Protein AF-A0A9D0HP59-F1 (afdb_monomer)

Mean predicted aligned error: 8.0 Å

Structure (mmCIF, N/CA/C/O backbone):
data_AF-A0A9D0HP59-F1
#
_entry.id   AF-A0A9D0HP59-F1
#
loop_
_atom_site.group_PDB
_atom_site.id
_atom_site.type_symbol
_atom_site.label_atom_id
_atom_site.label_alt_id
_atom_site.label_comp_id
_atom_site.label_asym_id
_atom_site.label_entity_id
_atom_site.label_seq_id
_atom_site.pdbx_PDB_ins_code
_atom_site.Cartn_x
_atom_site.Cartn_y
_atom_site.Cartn_z
_atom_site.occupancy
_atom_site.B_iso_or_equiv
_atom_site.auth_seq_id
_atom_site.auth_comp_id
_atom_site.auth_asym_id
_atom_site.auth_atom_id
_atom_site.pdbx_PDB_model_num
ATOM 1 N N . PRO A 1 1 ? 40.436 16.758 -1.264 1.00 71.50 1 PRO A N 1
ATOM 2 C CA . PRO A 1 1 ? 39.149 17.449 -1.538 1.00 71.50 1 PRO A CA 1
ATOM 3 C C . PRO A 1 1 ? 38.807 18.485 -0.448 1.00 71.50 1 PRO A C 1
ATOM 5 O O . PRO A 1 1 ? 38.918 18.171 0.732 1.00 71.50 1 PRO A O 1
ATOM 8 N N . SER A 1 2 ? 38.447 19.725 -0.813 1.00 88.62 2 SER A N 1
ATOM 9 C CA . SER A 1 2 ? 38.095 20.750 0.187 1.00 88.62 2 SER A CA 1
ATOM 10 C C . SER A 1 2 ? 36.673 20.525 0.721 1.00 88.62 2 SER A C 1
ATOM 12 O O . SER A 1 2 ? 35.748 20.270 -0.051 1.00 88.62 2 SER A O 1
ATOM 14 N N . LEU A 1 3 ? 36.483 20.638 2.041 1.00 89.31 3 LEU A N 1
ATOM 15 C CA . LEU A 1 3 ? 35.173 20.509 2.704 1.00 89.31 3 LEU A CA 1
ATOM 16 C C . LEU A 1 3 ? 34.121 21.466 2.117 1.00 89.31 3 LEU A C 1
ATOM 18 O O . LEU A 1 3 ? 32.952 21.112 1.991 1.00 89.31 3 LEU A O 1
ATOM 22 N N . LYS A 1 4 ? 34.553 22.653 1.676 1.00 87.12 4 LYS A N 1
ATOM 23 C CA . LYS A 1 4 ? 33.696 23.670 1.053 1.00 87.12 4 LYS A CA 1
ATOM 24 C C . LYS A 1 4 ? 33.138 23.220 -0.305 1.00 87.12 4 LYS A C 1
ATOM 26 O O . LYS A 1 4 ? 31.983 23.508 -0.608 1.00 87.12 4 LYS A O 1
ATOM 31 N N . LEU A 1 5 ? 33.929 22.494 -1.103 1.00 89.44 5 LEU A N 1
ATOM 32 C CA . LEU A 1 5 ? 33.490 21.940 -2.391 1.00 89.44 5 LEU A CA 1
ATOM 33 C C . LEU A 1 5 ? 32.510 20.778 -2.210 1.00 89.44 5 LEU A C 1
ATOM 35 O O . LEU A 1 5 ? 31.518 20.700 -2.935 1.00 89.44 5 LEU A O 1
ATOM 39 N N . ILE A 1 6 ? 32.757 19.910 -1.224 1.00 91.12 6 ILE A N 1
ATOM 40 C CA . ILE A 1 6 ? 31.842 18.810 -0.889 1.00 91.12 6 ILE A CA 1
ATOM 41 C C . ILE A 1 6 ? 30.495 19.386 -0.443 1.00 91.12 6 ILE A C 1
ATOM 43 O O . ILE A 1 6 ? 29.467 19.022 -1.007 1.00 91.12 6 ILE A O 1
ATOM 47 N N . TRP A 1 7 ? 30.499 20.349 0.485 1.00 92.75 7 TRP A N 1
ATOM 48 C CA . TRP A 1 7 ? 29.280 21.010 0.958 1.00 92.75 7 TRP A CA 1
ATOM 49 C C . TRP A 1 7 ? 28.475 21.644 -0.180 1.00 92.75 7 TRP A C 1
ATOM 51 O O . TRP A 1 7 ? 27.276 21.404 -0.300 1.00 92.75 7 TRP A O 1
ATOM 61 N N . HIS A 1 8 ? 29.136 22.408 -1.056 1.00 92.81 8 HIS A N 1
ATOM 62 C CA . HIS A 1 8 ? 28.454 23.060 -2.171 1.00 92.81 8 HIS A CA 1
ATOM 63 C C . HIS A 1 8 ? 27.854 22.043 -3.152 1.00 92.81 8 HIS A C 1
ATOM 65 O O . HIS A 1 8 ? 26.731 22.237 -3.612 1.00 92.81 8 HIS A O 1
ATOM 71 N N . THR A 1 9 ? 28.573 20.957 -3.449 1.00 91.12 9 THR A N 1
ATOM 72 C CA . THR A 1 9 ? 28.118 19.913 -4.382 1.00 91.12 9 THR A CA 1
ATOM 73 C C . THR A 1 9 ? 26.938 19.130 -3.811 1.00 91.12 9 THR A C 1
ATOM 75 O O . THR A 1 9 ? 25.946 18.898 -4.502 1.00 91.12 9 THR A O 1
ATOM 78 N N . VAL A 1 10 ? 27.011 18.753 -2.532 1.00 91.56 10 VAL A N 1
ATOM 79 C CA . VAL A 1 10 ? 25.925 18.045 -1.842 1.00 91.56 10 VAL A CA 1
ATOM 80 C C . VAL A 1 10 ? 24.679 18.929 -1.768 1.00 91.56 10 VAL A C 1
ATOM 82 O O . VAL A 1 10 ? 23.595 18.479 -2.137 1.00 91.56 10 VAL A O 1
ATOM 85 N N . TYR A 1 11 ? 24.828 20.201 -1.386 1.00 93.25 11 TYR A N 1
ATOM 86 C CA . TYR A 1 11 ? 23.713 21.144 -1.312 1.00 93.25 11 TYR A CA 1
ATOM 87 C C . TYR A 1 11 ? 23.069 21.392 -2.683 1.00 93.25 11 TYR A C 1
ATOM 89 O O . TYR A 1 11 ? 21.847 21.312 -2.816 1.00 93.25 11 TYR A O 1
ATOM 97 N N . SER A 1 12 ? 23.867 21.634 -3.730 1.00 90.69 12 SER A N 1
ATOM 98 C CA . SER A 1 12 ? 23.329 21.861 -5.076 1.00 90.69 12 SER A CA 1
ATOM 99 C C . SER A 1 12 ? 22.599 20.634 -5.622 1.00 90.69 12 SER A C 1
ATOM 101 O O . SER A 1 12 ? 21.543 20.776 -6.242 1.00 90.69 12 SER A O 1
ATOM 103 N N . ASN A 1 13 ? 23.115 19.430 -5.358 1.00 85.44 13 ASN A N 1
ATOM 104 C CA . ASN A 1 13 ? 22.476 18.186 -5.782 1.00 85.44 13 ASN A CA 1
ATOM 105 C C . ASN A 1 13 ? 21.178 17.923 -5.006 1.00 85.44 13 ASN A C 1
ATOM 107 O O . ASN A 1 13 ? 20.176 17.561 -5.622 1.00 85.44 13 ASN A O 1
ATOM 111 N N . ALA A 1 14 ? 21.153 18.187 -3.696 1.00 86.12 14 ALA A N 1
ATOM 112 C CA . ALA A 1 14 ? 19.947 18.071 -2.878 1.00 86.12 14 ALA A CA 1
ATOM 113 C C . ALA A 1 14 ? 18.843 19.033 -3.349 1.00 86.12 14 ALA A C 1
ATOM 115 O O . ALA A 1 14 ? 17.710 18.614 -3.583 1.00 86.12 14 ALA A O 1
ATOM 116 N N . VAL A 1 15 ? 19.174 20.308 -3.583 1.00 86.56 15 VAL A N 1
ATOM 117 C CA . VAL A 1 15 ? 18.213 21.301 -4.097 1.00 86.56 15 VAL A CA 1
ATOM 118 C C . VAL A 1 15 ? 17.714 20.925 -5.495 1.00 86.56 15 VAL A C 1
ATOM 120 O O . VAL A 1 15 ? 16.526 21.068 -5.791 1.00 86.56 15 VAL A O 1
ATOM 123 N N . SER A 1 16 ? 18.599 20.416 -6.357 1.00 79.88 16 SER A N 1
ATOM 124 C CA . SER A 1 16 ? 18.233 19.920 -7.688 1.00 79.88 16 SER A CA 1
ATOM 125 C C . SER A 1 16 ? 17.257 18.743 -7.598 1.00 79.88 16 SER A C 1
ATOM 127 O O . SER A 1 16 ? 16.269 18.713 -8.332 1.00 79.88 16 SER A O 1
ATOM 129 N N . TYR A 1 17 ? 17.471 17.819 -6.657 1.00 78.62 17 TYR A N 1
ATOM 130 C CA . TYR A 1 17 ? 16.569 16.695 -6.416 1.00 78.62 17 TYR A CA 1
ATOM 131 C C . TYR A 1 17 ? 15.194 17.160 -5.924 1.00 78.62 17 TYR A C 1
ATOM 133 O O . TYR A 1 17 ? 14.180 16.793 -6.517 1.00 78.62 17 TYR A O 1
ATOM 141 N N . VAL A 1 18 ? 15.142 18.045 -4.922 1.00 83.19 18 VAL A N 1
ATOM 142 C CA . VAL A 1 18 ? 13.876 18.589 -4.398 1.00 83.19 18 VAL A CA 1
ATOM 143 C C . VAL A 1 18 ? 13.085 19.307 -5.495 1.00 83.19 18 VAL A C 1
ATOM 145 O O . VAL A 1 18 ? 11.891 19.066 -5.640 1.00 83.19 18 VAL A O 1
ATOM 148 N N . LYS A 1 19 ? 13.735 20.123 -6.334 1.00 78.81 19 LYS A N 1
ATOM 149 C CA . LYS A 1 19 ? 13.053 20.810 -7.444 1.00 78.81 19 LYS A CA 1
ATOM 150 C C . LYS A 1 19 ? 12.573 19.859 -8.544 1.00 78.81 19 LYS A C 1
ATOM 152 O O . LYS A 1 19 ? 11.557 20.130 -9.173 1.00 78.81 19 LYS A O 1
ATOM 157 N N . LYS A 1 20 ? 13.298 18.767 -8.813 1.00 72.00 20 LYS A N 1
ATOM 158 C CA . LYS A 1 20 ? 12.984 17.844 -9.920 1.00 72.00 20 LYS A CA 1
ATOM 159 C C . LYS A 1 20 ? 12.012 16.727 -9.541 1.00 72.00 20 LYS A C 1
ATOM 161 O O . LYS A 1 20 ? 11.249 16.308 -10.411 1.00 72.00 20 LYS A O 1
ATOM 166 N N . ALA A 1 21 ? 12.081 16.230 -8.308 1.00 73.56 21 ALA A N 1
ATOM 167 C CA . ALA A 1 21 ? 11.290 15.107 -7.803 1.00 73.56 21 ALA A CA 1
ATOM 168 C C . ALA A 1 21 ? 10.187 15.557 -6.831 1.00 73.56 21 ALA A C 1
ATOM 170 O O . ALA A 1 21 ? 9.100 14.982 -6.835 1.00 73.56 21 ALA A O 1
ATOM 171 N N . GLY A 1 22 ? 10.422 16.617 -6.050 1.00 78.25 22 GLY A N 1
ATOM 172 C CA . GLY A 1 22 ? 9.491 17.086 -5.019 1.00 78.25 22 GLY A CA 1
ATOM 173 C C . GLY A 1 22 ? 8.125 17.494 -5.566 1.00 78.25 22 GLY A C 1
ATOM 174 O O . GLY A 1 22 ? 7.114 17.162 -4.959 1.00 78.25 22 GLY A O 1
ATOM 175 N N . THR A 1 23 ? 8.062 18.118 -6.748 1.00 80.25 23 THR A N 1
ATOM 176 C CA . THR A 1 23 ? 6.781 18.465 -7.388 1.00 80.25 23 THR A CA 1
ATOM 177 C C . THR A 1 23 ? 5.930 17.229 -7.687 1.00 80.25 23 THR A C 1
ATOM 179 O O . THR A 1 23 ? 4.725 17.264 -7.471 1.00 80.25 23 THR A O 1
ATOM 182 N N . PHE A 1 24 ? 6.539 16.124 -8.131 1.00 77.31 24 PHE A N 1
ATOM 183 C CA . PHE A 1 24 ? 5.813 14.882 -8.417 1.00 77.31 24 PHE A CA 1
ATOM 184 C C . PHE A 1 24 ? 5.352 14.186 -7.139 1.00 77.31 24 PHE A C 1
ATOM 186 O O . PHE A 1 24 ? 4.219 13.720 -7.083 1.00 77.31 24 PHE A O 1
ATOM 193 N N . ILE A 1 25 ? 6.205 14.157 -6.110 1.00 79.88 25 ILE A N 1
ATOM 194 C CA . ILE A 1 25 ? 5.863 13.578 -4.803 1.00 79.88 25 ILE A CA 1
ATOM 195 C C . ILE A 1 25 ? 4.701 14.349 -4.174 1.00 79.88 25 ILE A C 1
ATOM 197 O O . ILE A 1 25 ? 3.736 13.736 -3.730 1.00 79.88 25 ILE A O 1
ATOM 201 N N . LEU A 1 26 ? 4.757 15.684 -4.186 1.00 83.19 26 LEU A N 1
ATOM 202 C CA . LEU A 1 26 ? 3.697 16.530 -3.638 1.00 83.19 26 LEU A CA 1
ATOM 203 C C . LEU A 1 26 ? 2.381 16.311 -4.390 1.00 83.19 26 LEU A C 1
ATOM 205 O O . LEU A 1 26 ? 1.343 16.128 -3.763 1.00 83.19 26 LEU A O 1
ATOM 209 N N . LEU A 1 27 ? 2.424 16.269 -5.724 1.00 83.88 27 LEU A N 1
ATOM 210 C CA . LEU A 1 27 ? 1.237 16.039 -6.547 1.00 83.88 27 LEU A CA 1
ATOM 211 C C . LEU A 1 27 ? 0.633 14.649 -6.275 1.00 83.88 27 LEU A C 1
ATOM 213 O O . LEU A 1 27 ? -0.569 14.548 -6.042 1.00 83.88 27 LEU A O 1
ATOM 217 N N . ALA A 1 28 ? 1.455 13.597 -6.209 1.00 79.94 28 ALA A N 1
ATOM 218 C CA . ALA A 1 28 ? 1.004 12.250 -5.858 1.00 79.94 28 ALA A CA 1
ATOM 219 C C . ALA A 1 28 ? 0.409 12.183 -4.439 1.00 79.94 28 ALA A C 1
ATOM 221 O O . ALA A 1 28 ? -0.648 11.588 -4.251 1.00 79.94 28 ALA A O 1
ATOM 222 N N . ALA A 1 29 ? 1.032 12.839 -3.455 1.00 82.81 29 ALA A N 1
ATOM 223 C CA . ALA A 1 29 ? 0.534 12.891 -2.081 1.00 82.81 29 ALA A CA 1
ATOM 224 C C . ALA A 1 29 ? -0.815 13.620 -1.981 1.00 82.81 29 ALA A C 1
ATOM 226 O O . ALA A 1 29 ? -1.725 13.135 -1.312 1.00 82.81 29 ALA A O 1
ATO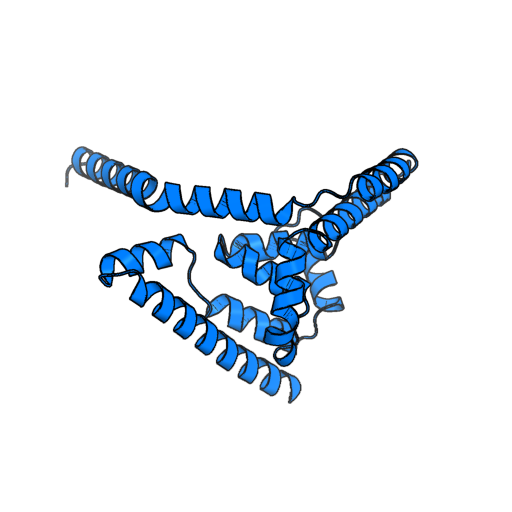M 227 N N . VAL A 1 30 ? -0.979 14.745 -2.686 1.00 87.94 30 VAL A N 1
ATOM 228 C CA . VAL A 1 30 ? -2.254 15.479 -2.749 1.00 87.94 30 VAL A CA 1
ATOM 229 C C . VAL A 1 30 ? -3.338 14.639 -3.424 1.00 87.94 30 VAL A C 1
ATOM 231 O O . VAL A 1 30 ? -4.467 14.609 -2.937 1.00 87.94 30 VAL A O 1
ATOM 234 N N . LEU A 1 31 ? -3.008 13.929 -4.508 1.00 85.88 31 LEU A N 1
ATOM 235 C CA . LEU A 1 31 ? -3.952 13.038 -5.185 1.00 85.88 31 LEU A CA 1
ATOM 236 C C . LEU A 1 31 ? -4.385 11.873 -4.295 1.00 85.88 31 LEU A C 1
ATOM 238 O O . LEU A 1 31 ? -5.577 11.594 -4.218 1.00 85.88 31 LEU A O 1
ATOM 242 N N . ILE A 1 32 ? -3.450 11.224 -3.599 1.00 83.56 32 ILE A N 1
ATOM 243 C CA . ILE A 1 32 ? -3.769 10.122 -2.681 1.00 83.56 32 ILE A CA 1
ATOM 244 C C . ILE A 1 32 ? -4.594 10.625 -1.506 1.00 83.56 32 ILE A C 1
ATOM 246 O O . ILE A 1 32 ? -5.599 10.009 -1.167 1.00 83.56 32 ILE A O 1
ATOM 250 N N . TRP A 1 33 ? -4.226 11.764 -0.920 1.00 87.12 33 TRP A N 1
ATOM 251 C CA . TRP A 1 33 ? -5.013 12.384 0.141 1.00 87.12 33 TRP A CA 1
ATOM 252 C C . TRP A 1 33 ? -6.439 12.696 -0.325 1.00 87.12 33 TRP A C 1
ATOM 254 O O . TRP A 1 33 ? -7.404 12.402 0.378 1.00 87.12 33 TRP A O 1
ATOM 264 N N . PHE A 1 34 ? -6.588 13.244 -1.533 1.00 89.31 34 PHE A N 1
ATOM 265 C CA . PHE A 1 34 ? -7.896 13.533 -2.108 1.00 89.31 34 PHE A CA 1
ATOM 266 C C . PHE A 1 34 ? -8.706 12.252 -2.348 1.00 89.31 34 PHE A C 1
ATOM 268 O O . PHE A 1 34 ? -9.860 12.175 -1.930 1.00 89.31 34 PHE A O 1
ATOM 275 N N . ALA A 1 35 ? -8.096 11.238 -2.965 1.00 86.38 35 ALA A N 1
ATOM 276 C CA . ALA A 1 35 ? -8.740 9.963 -3.264 1.00 86.38 35 ALA A CA 1
ATOM 277 C C . ALA A 1 35 ? -9.120 9.179 -1.999 1.00 86.38 35 ALA A C 1
ATOM 279 O O . ALA A 1 35 ? -10.148 8.512 -1.986 1.00 86.38 35 ALA A O 1
ATOM 280 N N . SER A 1 36 ? -8.314 9.282 -0.943 1.00 84.25 36 SER A N 1
ATOM 281 C CA . SER A 1 36 ? -8.530 8.642 0.359 1.00 84.25 36 SER A CA 1
ATOM 282 C C . SER A 1 36 ? -9.636 9.323 1.179 1.00 84.25 36 SER A C 1
ATOM 284 O O . SER A 1 36 ? -10.369 8.668 1.915 1.00 84.25 36 SER A O 1
ATOM 286 N N . ASN A 1 37 ? -9.803 10.641 1.038 1.00 84.06 37 ASN A N 1
ATOM 287 C CA . ASN A 1 37 ? -10.697 11.422 1.899 1.00 84.06 37 ASN A CA 1
ATOM 288 C C . ASN A 1 37 ? -12.077 11.717 1.283 1.00 84.06 37 ASN A C 1
ATOM 290 O O . ASN A 1 37 ? -12.995 12.106 2.007 1.00 84.06 37 ASN A O 1
ATOM 294 N N . TYR A 1 38 ? -12.238 11.587 -0.036 1.00 85.50 38 TYR A N 1
ATOM 295 C CA . TYR A 1 38 ? -13.493 11.887 -0.734 1.00 85.50 38 TYR A CA 1
ATOM 296 C C . TYR A 1 38 ? -14.087 10.650 -1.415 1.00 85.50 38 TYR A C 1
ATOM 298 O O . TYR A 1 38 ? -13.317 9.842 -1.930 1.00 85.50 38 TYR A O 1
ATOM 306 N N . PRO A 1 39 ? -15.431 10.519 -1.487 1.00 81.38 39 PRO A N 1
ATOM 307 C CA . PRO A 1 39 ? -16.465 11.418 -0.948 1.00 81.38 39 PRO A CA 1
ATOM 308 C C . PRO A 1 39 ? -16.688 11.270 0.569 1.00 81.38 39 PRO A C 1
ATOM 310 O O . PRO A 1 39 ? -16.739 10.167 1.105 1.00 81.38 39 PRO A O 1
ATOM 313 N N . LYS A 1 40 ? -16.879 12.395 1.273 1.00 74.56 40 LYS A N 1
ATOM 314 C CA . LYS A 1 40 ? -17.187 12.386 2.711 1.00 74.56 40 LYS A CA 1
ATOM 315 C C . LYS A 1 40 ? -18.663 12.094 2.942 1.00 74.56 40 LYS A C 1
ATOM 317 O O . LYS A 1 40 ? -19.517 12.912 2.609 1.00 74.56 40 LYS A O 1
ATOM 322 N N . ASN A 1 41 ? -18.957 10.959 3.564 1.00 79.25 41 ASN A N 1
ATOM 323 C CA . ASN A 1 41 ? -20.315 10.624 3.967 1.00 79.25 41 ASN A CA 1
ATOM 324 C C . ASN A 1 41 ? -20.630 11.236 5.342 1.00 79.25 41 ASN A C 1
ATOM 326 O O . ASN A 1 41 ? -20.230 10.715 6.388 1.00 79.25 41 ASN A O 1
ATOM 330 N N . GLN A 1 42 ? -21.303 12.389 5.330 1.00 75.25 42 GLN A N 1
ATOM 331 C CA . GLN A 1 42 ? -21.574 13.180 6.533 1.00 75.25 42 GLN A CA 1
ATOM 332 C C . GLN A 1 42 ? -22.516 12.451 7.507 1.00 75.25 42 GLN A C 1
ATOM 334 O O . GLN A 1 42 ? -22.350 12.576 8.718 1.00 75.25 42 GLN A O 1
ATOM 339 N N . GLU A 1 43 ? -23.445 11.629 7.010 1.00 78.00 43 GLU A N 1
ATOM 340 C CA . GLU A 1 43 ? -24.365 10.845 7.849 1.00 78.00 43 GLU A CA 1
ATOM 341 C C . GLU A 1 43 ? -23.634 9.791 8.686 1.00 78.00 43 GLU A C 1
ATOM 343 O O . GLU A 1 43 ? -23.876 9.661 9.889 1.00 78.00 43 GLU A O 1
ATOM 348 N N . LEU A 1 44 ? -22.674 9.085 8.079 1.00 77.75 44 LEU A N 1
ATOM 349 C CA . LEU A 1 44 ? -21.846 8.112 8.792 1.00 77.75 44 LEU A CA 1
ATOM 350 C C . LEU A 1 44 ? -21.017 8.786 9.887 1.00 77.75 44 LEU A C 1
ATOM 352 O O . LEU A 1 44 ? -21.018 8.309 11.021 1.00 77.75 44 LEU A O 1
ATOM 356 N N . GLN A 1 45 ? -20.394 9.930 9.593 1.00 78.56 45 GLN A N 1
ATOM 357 C CA . GLN A 1 45 ? -19.629 10.687 10.589 1.00 78.56 45 GLN A CA 1
ATOM 358 C C . GLN A 1 45 ? -20.509 11.167 11.746 1.00 78.56 45 GLN A C 1
ATOM 360 O O . GLN A 1 45 ? -20.100 11.061 12.901 1.00 78.56 45 GLN A O 1
ATOM 365 N N . MET A 1 46 ? -21.734 11.626 11.476 1.00 75.25 46 MET A N 1
ATOM 366 C CA . MET A 1 46 ? -22.670 12.041 12.527 1.00 75.25 46 MET A CA 1
ATOM 367 C C . MET A 1 46 ? -23.117 10.852 13.390 1.00 75.25 46 MET A C 1
ATOM 369 O O . MET A 1 46 ? -23.111 10.944 14.616 1.00 75.25 46 MET A O 1
ATOM 373 N N . SER A 1 47 ? -23.424 9.704 12.779 1.00 78.94 47 SER A N 1
ATOM 374 C CA . SER A 1 47 ? -23.857 8.507 13.515 1.00 78.94 47 SER A CA 1
ATOM 375 C C . SER A 1 47 ? -22.758 7.920 14.410 1.00 78.94 47 SER A C 1
ATOM 377 O O . SER A 1 47 ? -23.032 7.511 15.539 1.00 78.94 47 SER A O 1
ATOM 379 N N . TYR A 1 48 ? -21.507 7.907 13.942 1.00 79.94 48 TYR A N 1
ATOM 380 C CA . TYR A 1 48 ? -20.374 7.414 14.722 1.00 79.94 48 TYR A CA 1
ATOM 381 C C . TYR A 1 48 ? -19.882 8.440 15.740 1.00 79.94 48 TYR A C 1
ATOM 383 O O . TYR A 1 48 ? -19.577 8.047 16.858 1.00 79.94 48 TYR A O 1
ATOM 391 N N . SER A 1 49 ? -19.875 9.739 15.431 1.00 76.69 49 SER A N 1
ATOM 392 C CA . SER A 1 49 ? -19.512 10.766 16.421 1.00 76.69 49 SER A CA 1
ATOM 393 C C . SER A 1 49 ? -20.505 10.827 17.585 1.00 76.69 49 SER A C 1
ATOM 395 O O . SER A 1 49 ? -20.079 10.973 18.728 1.00 76.69 49 SER A O 1
ATOM 397 N N . ALA A 1 50 ? -21.802 10.608 17.337 1.00 80.31 50 ALA A N 1
ATOM 398 C CA . ALA A 1 50 ? -22.795 10.440 18.398 1.00 80.31 50 ALA A CA 1
ATOM 399 C C . ALA A 1 50 ? -22.519 9.193 19.264 1.00 80.31 50 ALA A C 1
ATOM 401 O O . ALA A 1 50 ? -22.559 9.282 20.491 1.00 80.31 50 ALA A O 1
ATOM 402 N N . LYS A 1 51 ? -22.172 8.050 18.649 1.00 81.62 51 LYS A N 1
ATOM 403 C CA . LYS A 1 51 ? -21.797 6.814 19.369 1.00 81.62 51 LYS A CA 1
ATOM 404 C C . LYS A 1 51 ? -20.522 6.991 20.201 1.00 81.62 51 LYS A C 1
ATOM 406 O O . LYS A 1 51 ? -20.486 6.601 21.364 1.00 81.62 51 LYS A O 1
ATOM 411 N N . VAL A 1 52 ? -19.512 7.642 19.631 1.00 80.50 52 VAL A N 1
ATOM 412 C CA . VAL A 1 52 ? -18.230 7.974 20.272 1.00 80.50 52 VAL A CA 1
ATOM 413 C C . VAL A 1 52 ? -18.425 8.946 21.441 1.00 80.50 52 VAL A C 1
ATOM 415 O O . VAL A 1 52 ? -17.758 8.806 22.461 1.00 80.50 52 VAL A O 1
ATOM 418 N N . ALA A 1 53 ? -19.350 9.905 21.328 1.00 77.00 53 ALA A N 1
ATOM 419 C CA . ALA A 1 53 ? -19.685 10.835 22.408 1.00 77.00 53 ALA A CA 1
ATOM 420 C C . ALA A 1 53 ? -20.509 10.184 23.534 1.00 77.00 53 ALA A C 1
ATOM 422 O O . ALA A 1 53 ? -20.424 10.619 24.680 1.00 77.00 53 ALA A O 1
ATOM 423 N N . SER A 1 54 ? -21.297 9.150 23.219 1.00 75.12 54 SER A N 1
ATOM 424 C CA . SER A 1 54 ? -22.117 8.425 24.198 1.00 75.12 54 SER A CA 1
ATOM 425 C C . SER A 1 54 ? -21.347 7.392 25.029 1.00 75.12 54 SER A C 1
ATOM 427 O O . SER A 1 54 ? -21.820 6.983 26.087 1.00 75.12 54 SER A O 1
ATOM 429 N N . GLU A 1 55 ? -20.167 6.966 24.576 1.00 80.81 55 GLU A N 1
ATOM 430 C CA . GLU A 1 55 ? -19.383 5.917 25.228 1.00 80.81 55 GLU A CA 1
ATOM 431 C C . GLU A 1 55 ? -18.343 6.520 26.191 1.00 80.81 55 GLU A C 1
ATOM 433 O O . GLU A 1 55 ? -17.523 7.356 25.817 1.00 80.81 55 GLU A O 1
ATOM 438 N N . THR A 1 56 ? -18.356 6.084 27.454 1.00 72.69 56 THR A N 1
ATOM 439 C CA . THR A 1 56 ? -17.472 6.621 28.511 1.00 72.69 56 THR A CA 1
ATOM 440 C C . THR A 1 56 ? -16.106 5.923 28.557 1.00 72.69 56 THR A C 1
ATOM 442 O O . THR A 1 56 ? -15.154 6.443 29.135 1.00 72.69 56 THR A O 1
ATOM 445 N N . ASN A 1 57 ? -15.991 4.733 27.959 1.00 82.62 57 ASN A N 1
ATOM 446 C CA . ASN A 1 57 ? -14.778 3.921 28.004 1.00 82.62 57 ASN A CA 1
ATOM 447 C C . ASN A 1 57 ? -13.797 4.310 26.881 1.00 82.62 57 ASN A C 1
ATOM 449 O O . ASN A 1 57 ? -14.120 4.189 25.697 1.00 82.62 57 ASN A O 1
ATOM 453 N N . SER A 1 58 ? -12.580 4.726 27.249 1.00 76.25 58 SER A N 1
ATOM 454 C CA . SER A 1 58 ? -11.543 5.185 26.314 1.00 76.25 58 SER A CA 1
ATOM 455 C C . SER A 1 58 ? -11.138 4.128 25.281 1.00 76.25 58 SER A C 1
ATOM 457 O O . SER A 1 58 ? -10.876 4.481 24.134 1.00 76.25 58 SER A O 1
ATOM 459 N N . THR A 1 59 ? -11.150 2.838 25.635 1.00 77.75 59 THR A N 1
ATOM 460 C CA . THR A 1 59 ? -10.789 1.744 24.713 1.00 77.75 59 THR A CA 1
ATOM 461 C C . THR A 1 59 ? -11.866 1.482 23.663 1.00 77.75 59 THR A C 1
ATOM 463 O O . THR A 1 59 ? -11.562 1.203 22.510 1.00 77.75 59 THR A O 1
ATOM 466 N N . LYS A 1 60 ? -13.148 1.581 24.028 1.00 79.12 60 LYS A N 1
ATOM 467 C CA . LYS A 1 60 ? -14.237 1.444 23.046 1.00 79.12 60 LYS A CA 1
ATOM 468 C C . LYS A 1 60 ? -14.335 2.667 22.144 1.00 79.12 60 LYS A C 1
ATOM 470 O O . LYS A 1 60 ? -14.679 2.533 20.973 1.00 79.12 60 LYS A O 1
ATOM 475 N N . LYS A 1 61 ? -13.996 3.841 22.681 1.00 81.75 61 LYS A N 1
ATOM 476 C CA . LYS A 1 61 ? -13.938 5.085 21.923 1.00 81.75 61 LYS A CA 1
ATOM 477 C C . LYS A 1 61 ? -12.953 4.983 20.754 1.00 81.75 61 LYS A C 1
ATOM 479 O O . LYS A 1 61 ? -13.345 5.258 19.625 1.00 81.75 61 LYS A O 1
ATOM 484 N N . SER A 1 62 ? -11.731 4.505 21.004 1.00 79.25 62 SER A N 1
ATOM 485 C CA . SER A 1 62 ? -10.726 4.327 19.947 1.00 79.25 62 SER A CA 1
ATOM 486 C C . SER A 1 62 ? -11.124 3.258 18.922 1.00 79.25 62 SER A C 1
ATOM 488 O O . SER A 1 62 ? -10.942 3.465 17.728 1.00 79.25 62 SER A O 1
ATOM 490 N N . LEU A 1 63 ? -11.740 2.149 19.347 1.00 82.88 63 LEU A N 1
ATOM 491 C CA . LEU A 1 63 ? -12.249 1.128 18.420 1.00 82.88 63 LEU A CA 1
ATOM 492 C C . LEU A 1 63 ? -13.324 1.685 17.473 1.00 82.88 63 LEU A C 1
ATOM 494 O O . LEU A 1 63 ? -13.270 1.441 16.271 1.00 82.88 63 LEU A O 1
ATOM 498 N N . LEU A 1 64 ? -14.271 2.470 17.997 1.00 82.56 64 LEU A N 1
ATOM 499 C CA . LEU A 1 64 ? -15.315 3.115 17.193 1.00 82.56 64 LEU A CA 1
ATOM 500 C C . LEU A 1 64 ? -14.742 4.158 16.223 1.00 82.56 64 LEU A C 1
ATOM 502 O O . LEU A 1 64 ? -15.220 4.274 15.093 1.00 82.56 64 LEU A O 1
ATOM 506 N N . GLU A 1 65 ? -13.721 4.907 16.644 1.00 82.69 65 GLU A N 1
ATOM 507 C CA . GLU A 1 65 ? -12.997 5.846 15.780 1.00 82.69 65 GLU A CA 1
ATOM 508 C C . GLU A 1 65 ? -12.266 5.106 14.646 1.00 82.69 65 GLU A C 1
ATOM 510 O O . GLU A 1 65 ? -12.357 5.513 13.485 1.00 82.69 65 GLU A O 1
ATOM 515 N N . ASN A 1 66 ? -11.628 3.973 14.945 1.00 84.12 66 ASN A N 1
ATOM 516 C CA . ASN A 1 66 ? -10.951 3.145 13.947 1.00 84.12 66 ASN A CA 1
ATOM 517 C C . ASN A 1 66 ? -11.928 2.480 12.962 1.00 84.12 66 ASN A C 1
ATOM 519 O O . ASN A 1 66 ? -11.649 2.386 11.763 1.00 84.12 66 ASN A O 1
ATOM 523 N N . GLU A 1 67 ? -13.088 2.018 13.435 1.00 83.38 67 GLU A N 1
ATOM 524 C CA . GLU A 1 67 ? -14.155 1.505 12.568 1.00 83.38 67 GLU A CA 1
ATOM 525 C C . GLU A 1 67 ? -14.682 2.589 11.624 1.00 83.38 67 GLU A C 1
ATOM 527 O O . GLU A 1 67 ? -14.867 2.334 10.430 1.00 83.38 67 GLU A O 1
ATOM 532 N N . LEU A 1 68 ? -14.880 3.810 12.134 1.00 85.62 68 LEU A N 1
ATOM 533 C CA . LEU A 1 68 ? -15.294 4.949 11.320 1.00 85.62 68 LEU A CA 1
ATOM 534 C C . LEU A 1 68 ? -14.266 5.241 10.221 1.00 85.62 68 LEU A C 1
ATOM 536 O O . LEU A 1 68 ? -14.648 5.406 9.063 1.00 85.62 68 LEU A O 1
ATOM 540 N N . GLN A 1 69 ? -12.974 5.277 10.556 1.00 82.94 69 GLN A N 1
ATOM 541 C CA . GLN A 1 69 ? -11.912 5.515 9.574 1.00 82.94 69 GLN A CA 1
ATOM 542 C C . GLN A 1 69 ? -11.859 4.419 8.499 1.00 82.94 69 GLN A C 1
ATOM 544 O O . GLN A 1 69 ? -11.791 4.740 7.312 1.00 82.94 69 GLN A O 1
ATOM 549 N N . SER A 1 70 ? -11.979 3.144 8.886 1.00 83.62 70 SER A N 1
ATOM 550 C CA . SER A 1 70 ? -12.056 2.021 7.938 1.00 83.62 70 SER A CA 1
ATOM 551 C C . SER A 1 70 ? -13.246 2.167 6.980 1.00 83.62 70 SER A C 1
ATOM 553 O O . SER A 1 70 ? -13.098 2.024 5.765 1.00 83.62 70 SER A O 1
ATOM 555 N N . LYS A 1 71 ? -14.425 2.544 7.497 1.00 85.56 71 LYS A N 1
ATOM 556 C CA . LYS A 1 71 ? -15.636 2.756 6.687 1.00 85.56 71 LYS A CA 1
ATOM 557 C C . LYS A 1 71 ? -15.539 3.963 5.756 1.00 85.56 71 LYS A C 1
ATOM 559 O O . LYS A 1 71 ? -16.046 3.904 4.636 1.00 85.56 71 LYS A O 1
ATOM 564 N N . LEU A 1 72 ? -14.888 5.039 6.193 1.00 86.31 72 LEU A N 1
ATOM 565 C CA . LEU A 1 72 ? -14.635 6.207 5.350 1.00 86.31 72 LEU A CA 1
ATOM 566 C C . LEU A 1 72 ? -13.678 5.865 4.203 1.00 86.31 72 LEU A C 1
ATOM 568 O O . LEU A 1 72 ? -13.978 6.195 3.057 1.00 86.31 72 LEU A O 1
ATOM 572 N N . LEU A 1 73 ? -12.592 5.139 4.485 1.00 85.44 73 LEU A N 1
ATOM 573 C CA . LEU A 1 73 ? -11.686 4.642 3.447 1.00 85.44 73 LEU A CA 1
ATOM 574 C C . LEU A 1 73 ? -12.396 3.699 2.472 1.00 85.44 73 LEU A C 1
ATOM 576 O O . LEU A 1 73 ? -12.188 3.807 1.268 1.00 85.44 73 LEU A O 1
ATOM 580 N N . GLU A 1 74 ? -13.270 2.818 2.960 1.00 87.62 74 GLU A N 1
ATOM 581 C CA . GLU A 1 74 ? -14.044 1.901 2.116 1.00 87.62 74 GLU A CA 1
ATOM 582 C C . GLU A 1 74 ? -14.940 2.638 1.101 1.00 87.62 74 GLU A C 1
ATOM 584 O O . GLU A 1 74 ? -15.110 2.171 -0.027 1.00 87.62 74 GLU A O 1
ATOM 589 N N . GLN A 1 75 ? -15.529 3.773 1.492 1.00 87.31 75 GLN A N 1
ATOM 590 C CA . GLN A 1 75 ? -16.405 4.578 0.628 1.00 87.31 75 GLN A CA 1
ATOM 591 C C . GLN A 1 75 ? -15.652 5.595 -0.238 1.00 87.31 75 GLN A C 1
ATOM 593 O O . GLN A 1 75 ? -16.221 6.106 -1.208 1.00 87.31 75 GLN A O 1
ATOM 598 N N . SER A 1 76 ? -14.394 5.879 0.101 1.00 88.50 76 SER A N 1
ATOM 599 C CA . SER A 1 76 ? -13.539 6.810 -0.630 1.00 88.50 76 SER A CA 1
ATOM 600 C C . SER A 1 76 ? -13.296 6.362 -2.076 1.00 88.50 76 SER A C 1
ATOM 602 O O . SER A 1 76 ? -13.457 5.187 -2.414 1.00 88.50 76 SER A O 1
ATOM 604 N N . TYR A 1 77 ? -12.871 7.280 -2.946 1.00 88.00 77 TYR A N 1
ATOM 605 C CA . TYR A 1 77 ? -12.478 6.943 -4.315 1.00 88.00 77 TYR A CA 1
ATOM 606 C C . TYR A 1 77 ? -11.374 5.893 -4.337 1.00 88.00 77 TYR A C 1
ATOM 608 O O . TYR A 1 77 ? -11.405 5.000 -5.173 1.00 88.00 77 TYR A O 1
ATOM 616 N N . LEU A 1 78 ? -10.439 5.961 -3.394 1.00 86.25 78 LEU A N 1
ATOM 617 C CA . LEU A 1 78 ? -9.382 4.974 -3.252 1.00 86.25 78 LEU A CA 1
ATOM 618 C C . LEU A 1 78 ? -9.954 3.583 -2.917 1.00 86.25 78 LEU A C 1
ATOM 620 O O . LEU A 1 78 ? -9.577 2.597 -3.541 1.00 86.25 78 LEU A O 1
ATOM 624 N N . GLY A 1 79 ? -10.932 3.505 -2.009 1.00 86.94 79 GLY A N 1
ATOM 625 C CA . GLY A 1 79 ? -11.655 2.263 -1.710 1.00 86.94 79 GLY A CA 1
ATOM 626 C C . GLY A 1 79 ? -12.447 1.722 -2.904 1.00 86.94 79 GLY A C 1
ATOM 627 O O . GLY A 1 79 ? -12.474 0.514 -3.142 1.00 86.94 79 GLY A O 1
ATOM 628 N N . GLN A 1 80 ? -13.054 2.609 -3.695 1.00 89.12 80 GLN A N 1
ATOM 629 C CA . GLN A 1 80 ? -13.762 2.244 -4.924 1.00 89.12 80 GLN A CA 1
ATOM 630 C C . GLN A 1 80 ? -12.809 1.723 -6.006 1.00 89.12 80 GLN A C 1
ATOM 632 O O . GLN A 1 80 ? -13.135 0.737 -6.663 1.00 89.12 80 GLN A O 1
ATOM 637 N N . ILE A 1 81 ? -11.634 2.342 -6.169 1.00 88.62 81 ILE A N 1
ATOM 638 C CA . ILE A 1 81 ? -10.596 1.873 -7.096 1.00 88.62 81 ILE A CA 1
ATOM 639 C C . ILE A 1 81 ? -10.096 0.498 -6.650 1.00 88.62 81 ILE A C 1
ATOM 641 O O . ILE A 1 81 ? -10.103 -0.417 -7.466 1.00 88.62 81 ILE A O 1
ATOM 645 N N . GLY A 1 82 ? -9.806 0.298 -5.362 1.00 87.31 82 GLY A N 1
ATOM 646 C CA . GLY A 1 82 ? -9.380 -1.005 -4.849 1.00 87.31 82 GLY A CA 1
ATOM 647 C C . GLY A 1 82 ? -10.411 -2.126 -5.030 1.00 87.31 82 GLY A C 1
ATOM 648 O O . GLY A 1 82 ? -10.048 -3.264 -5.310 1.00 87.31 82 GLY A O 1
ATOM 649 N N . LYS A 1 83 ? -11.712 -1.819 -4.931 1.00 88.94 83 LYS A N 1
ATOM 650 C CA . LYS A 1 83 ? -12.795 -2.765 -5.274 1.00 88.94 83 LYS A CA 1
ATOM 651 C C . LYS A 1 83 ? -12.912 -2.997 -6.784 1.00 88.94 83 LYS A C 1
ATOM 653 O O . LYS A 1 83 ? -13.284 -4.081 -7.218 1.00 88.94 83 LYS A O 1
ATOM 658 N N . ALA A 1 84 ? -12.594 -1.995 -7.602 1.00 90.31 84 ALA A N 1
ATOM 659 C CA . ALA A 1 84 ? -12.567 -2.138 -9.055 1.00 90.31 84 ALA A CA 1
ATOM 660 C C . ALA A 1 84 ? -11.348 -2.942 -9.542 1.00 90.31 84 ALA A C 1
ATOM 662 O O . ALA A 1 84 ? -11.440 -3.629 -10.560 1.00 90.31 84 ALA A O 1
ATOM 663 N N . THR A 1 85 ? -10.221 -2.881 -8.825 1.00 87.75 85 THR A N 1
ATOM 664 C CA . THR A 1 85 ? -8.997 -3.642 -9.115 1.00 87.75 85 THR A CA 1
ATOM 665 C C . THR A 1 85 ? -8.984 -5.026 -8.459 1.00 87.75 85 THR A C 1
ATOM 667 O O . THR A 1 85 ? -8.269 -5.910 -8.931 1.00 87.75 85 THR A O 1
ATOM 670 N N . GLU A 1 86 ? -9.844 -5.275 -7.466 1.00 89.12 86 GLU A N 1
ATOM 671 C CA . GLU A 1 86 ? -10.069 -6.581 -6.831 1.00 89.12 86 GLU A CA 1
ATOM 672 C C . GLU A 1 86 ? -10.165 -7.767 -7.811 1.00 89.12 86 GLU A C 1
ATOM 674 O O . GLU A 1 86 ? -9.409 -8.717 -7.627 1.00 89.12 86 GLU A O 1
ATOM 679 N N . PRO A 1 87 ? -10.982 -7.768 -8.888 1.00 89.00 87 PRO A N 1
ATOM 680 C CA . PRO A 1 87 ? -11.074 -8.926 -9.788 1.00 89.00 87 PRO A CA 1
ATOM 681 C C . PRO A 1 87 ? -9.752 -9.273 -10.488 1.00 89.00 87 PRO A C 1
ATOM 683 O O . PRO A 1 87 ? -9.538 -10.428 -10.858 1.00 89.00 87 PRO A O 1
ATOM 686 N N . PHE A 1 88 ? -8.849 -8.303 -10.657 1.00 90.00 88 PHE A N 1
ATOM 687 C CA . PHE A 1 88 ? -7.523 -8.537 -11.228 1.00 90.00 88 PHE A CA 1
ATOM 688 C C . PHE A 1 88 ? -6.572 -9.217 -10.230 1.00 90.00 88 PHE A C 1
ATOM 690 O O . PHE A 1 88 ? -5.731 -10.031 -10.627 1.00 90.00 88 PHE A O 1
ATOM 697 N N . PHE A 1 89 ? -6.721 -8.918 -8.938 1.00 90.06 89 PHE A N 1
ATOM 698 C CA . PHE A 1 89 ? -5.905 -9.493 -7.871 1.00 90.06 89 PHE A CA 1
ATOM 699 C C . PHE A 1 89 ? -6.560 -10.686 -7.150 1.00 90.06 89 PHE A C 1
ATOM 701 O O . PHE A 1 89 ? -5.874 -11.435 -6.456 1.00 90.06 89 PHE A O 1
ATOM 708 N N . ALA A 1 90 ? -7.845 -10.952 -7.381 1.00 87.69 90 ALA A N 1
ATOM 709 C CA . ALA A 1 90 ? -8.563 -12.099 -6.830 1.00 87.69 90 ALA A CA 1
ATOM 710 C C . ALA A 1 90 ? -7.887 -13.460 -7.124 1.00 87.69 90 ALA A C 1
ATOM 712 O O . ALA A 1 90 ? -7.840 -14.297 -6.222 1.00 87.69 90 ALA A O 1
ATOM 713 N N . PRO A 1 91 ? -7.274 -13.711 -8.307 1.00 87.88 91 PRO A N 1
ATOM 714 C CA . PRO A 1 91 ? -6.527 -14.950 -8.557 1.00 87.88 91 PRO A CA 1
ATOM 715 C C . PRO A 1 91 ? -5.294 -15.154 -7.661 1.00 87.88 91 PRO A C 1
ATOM 717 O O . PRO A 1 91 ? -4.790 -16.274 -7.578 1.00 87.88 91 PRO A O 1
ATOM 720 N N . LEU A 1 92 ? -4.803 -14.085 -7.027 1.00 87.38 92 LEU A N 1
ATOM 721 C CA . LEU A 1 92 ? -3.688 -14.078 -6.073 1.00 87.38 92 LEU A CA 1
ATOM 722 C C . LEU A 1 92 ? -4.165 -14.223 -4.618 1.00 87.38 92 LEU A C 1
ATOM 724 O O . LEU A 1 92 ? -3.337 -14.295 -3.709 1.00 87.38 92 LEU A O 1
ATOM 728 N N . GLY A 1 93 ? -5.487 -14.238 -4.409 1.00 85.44 93 GLY A N 1
ATOM 729 C CA . GLY A 1 93 ? -6.133 -14.230 -3.101 1.00 85.44 93 GLY A CA 1
ATOM 730 C C . GLY A 1 93 ? -6.112 -12.867 -2.404 1.00 85.44 93 GLY A C 1
ATOM 731 O O . GLY A 1 93 ? -6.219 -12.824 -1.182 1.00 85.44 93 GLY A O 1
ATOM 732 N N . PHE A 1 94 ? -5.934 -11.764 -3.141 1.00 90.12 94 PHE A N 1
ATOM 733 C CA . PHE A 1 94 ? -5.978 -10.426 -2.548 1.00 90.12 94 PHE A CA 1
ATOM 734 C C . PHE A 1 94 ? -7.413 -9.906 -2.477 1.00 90.12 94 PHE A C 1
ATOM 736 O O . PHE A 1 94 ? -8.099 -9.838 -3.494 1.00 90.12 94 PHE A O 1
ATOM 743 N N . ASP A 1 95 ? -7.814 -9.458 -1.290 1.00 89.81 95 ASP A N 1
ATOM 744 C CA . ASP A 1 95 ? -9.057 -8.714 -1.098 1.00 89.81 95 ASP A CA 1
ATOM 745 C C . ASP A 1 95 ? -8.912 -7.255 -1.564 1.00 89.81 95 ASP A C 1
ATOM 747 O O . ASP A 1 95 ? -7.800 -6.724 -1.712 1.00 89.81 95 ASP A O 1
ATOM 751 N N . TRP A 1 96 ? -10.038 -6.546 -1.686 1.00 89.56 96 TRP A N 1
ATOM 752 C CA . TRP A 1 96 ? -10.046 -5.101 -1.953 1.00 89.56 96 TRP A CA 1
ATOM 753 C C . TRP A 1 96 ? -9.146 -4.303 -0.989 1.00 89.56 96 TRP A C 1
ATOM 755 O O . TRP A 1 96 ? -8.496 -3.352 -1.411 1.00 89.56 96 TRP A O 1
ATOM 765 N N . ARG A 1 97 ? -9.036 -4.706 0.289 1.00 89.81 97 ARG A N 1
ATOM 766 C CA . ARG A 1 97 ? -8.173 -4.033 1.283 1.00 89.81 97 ARG A CA 1
ATOM 767 C C . ARG A 1 97 ? -6.692 -4.104 0.912 1.00 89.81 97 ARG A C 1
ATOM 769 O O . ARG A 1 97 ? -5.978 -3.113 1.037 1.00 89.81 97 ARG A O 1
ATOM 776 N N . LEU A 1 98 ? -6.239 -5.276 0.462 1.00 90.12 98 LEU A N 1
ATOM 777 C CA . LEU A 1 98 ? -4.863 -5.486 0.014 1.00 90.12 98 LEU A CA 1
ATOM 778 C C . LEU A 1 98 ? -4.602 -4.726 -1.288 1.00 90.12 98 LEU A C 1
ATOM 780 O O . LEU A 1 98 ? -3.549 -4.114 -1.429 1.00 90.12 98 LEU A O 1
ATOM 784 N N . SER A 1 99 ? -5.581 -4.696 -2.195 1.00 90.38 99 SER A N 1
ATOM 785 C CA . SER A 1 99 ? -5.497 -3.936 -3.448 1.00 90.38 99 SER A CA 1
ATOM 786 C C . SER A 1 99 ? -5.354 -2.428 -3.186 1.00 90.38 99 SER A C 1
ATOM 788 O O . SER A 1 99 ? -4.424 -1.807 -3.699 1.00 90.38 99 SER A O 1
ATOM 790 N N . VAL A 1 100 ? -6.169 -1.860 -2.284 1.00 90.12 100 VAL A N 1
ATOM 791 C CA . VAL A 1 100 ? -6.027 -0.464 -1.822 1.00 90.12 100 VAL A CA 1
ATOM 792 C C . VAL A 1 100 ? -4.644 -0.214 -1.214 1.00 90.12 100 VAL A C 1
ATOM 794 O O . VAL A 1 100 ? -4.011 0.797 -1.513 1.00 90.12 100 VAL A O 1
ATOM 797 N N . ALA A 1 101 ? -4.154 -1.127 -0.370 1.00 89.62 101 ALA A N 1
ATOM 798 C CA . ALA A 1 101 ? -2.849 -0.977 0.267 1.00 89.62 101 ALA A CA 1
ATOM 799 C C . ALA A 1 101 ? -1.686 -0.997 -0.746 1.00 89.62 101 ALA A C 1
ATOM 801 O O . ALA A 1 101 ? -0.708 -0.275 -0.568 1.00 89.62 101 ALA A O 1
ATOM 802 N N . LEU A 1 102 ? -1.787 -1.773 -1.832 1.00 89.38 102 LEU A N 1
ATOM 803 C CA . LEU A 1 102 ? -0.802 -1.753 -2.924 1.00 89.38 102 LEU A CA 1
ATOM 804 C C . LEU A 1 102 ? -0.822 -0.426 -3.688 1.00 89.38 102 LEU A C 1
ATOM 806 O O . LEU A 1 102 ? 0.233 0.108 -4.038 1.00 89.38 102 LEU A O 1
ATOM 810 N N . GLU A 1 103 ? -2.015 0.115 -3.930 1.00 87.44 103 GLU A N 1
ATOM 811 C CA . GLU A 1 103 ? -2.196 1.388 -4.628 1.00 87.44 103 GLU A CA 1
ATOM 812 C C . GLU A 1 103 ? -1.624 2.564 -3.824 1.00 87.44 103 GLU A C 1
ATOM 814 O O . GLU A 1 103 ? -0.909 3.398 -4.386 1.00 87.44 103 GLU A O 1
ATOM 819 N N . THR A 1 104 ? -1.847 2.612 -2.505 1.00 85.19 104 THR A N 1
ATOM 820 C CA . THR A 1 104 ? -1.218 3.628 -1.639 1.00 85.19 104 THR A CA 1
ATOM 821 C C . THR A 1 104 ? 0.288 3.421 -1.512 1.00 85.19 104 THR A C 1
ATOM 823 O O . THR A 1 104 ? 1.050 4.394 -1.512 1.00 85.19 104 THR A O 1
ATOM 826 N N . GLY A 1 105 ? 0.732 2.161 -1.499 1.00 84.75 105 GLY A N 1
ATOM 827 C CA . GLY A 1 105 ? 2.142 1.783 -1.483 1.00 84.75 105 GLY A CA 1
ATOM 828 C C . GLY A 1 105 ? 2.953 2.319 -2.658 1.00 84.75 105 GLY A C 1
ATOM 829 O O . GLY A 1 105 ? 4.163 2.513 -2.547 1.00 84.75 105 GLY A O 1
ATOM 830 N N . LEU A 1 106 ? 2.312 2.593 -3.798 1.00 81.38 106 LEU A N 1
ATOM 831 C CA . LEU A 1 106 ? 2.981 3.132 -4.983 1.00 81.38 106 LEU A CA 1
ATOM 832 C C . LEU A 1 106 ? 3.583 4.532 -4.750 1.00 81.38 106 LEU A C 1
ATOM 834 O O . LEU A 1 106 ? 4.605 4.878 -5.354 1.00 81.38 106 LEU A O 1
ATOM 838 N N . ALA A 1 107 ? 2.990 5.333 -3.860 1.00 76.50 107 ALA A N 1
ATOM 839 C CA . ALA A 1 107 ? 3.593 6.600 -3.451 1.00 76.50 107 ALA A CA 1
ATOM 840 C C . ALA A 1 107 ? 4.746 6.407 -2.467 1.00 76.50 107 ALA A C 1
ATOM 842 O O . ALA A 1 107 ? 5.796 7.027 -2.645 1.00 76.50 107 ALA A O 1
ATOM 843 N N . ALA A 1 108 ? 4.571 5.540 -1.470 1.00 78.50 108 ALA A N 1
ATOM 844 C CA . ALA A 1 108 ? 5.607 5.191 -0.507 1.00 78.50 108 ALA A CA 1
ATOM 845 C C . ALA A 1 108 ? 5.367 3.785 0.055 1.00 78.50 108 ALA A C 1
ATOM 847 O O . ALA A 1 108 ? 4.288 3.499 0.567 1.00 78.50 108 ALA A O 1
ATOM 848 N N . LYS A 1 109 ? 6.389 2.918 0.000 1.00 79.38 109 LYS A N 1
ATOM 849 C CA . LYS A 1 109 ? 6.267 1.509 0.420 1.00 79.38 109 LYS A CA 1
ATOM 850 C C . LYS A 1 109 ? 5.892 1.350 1.901 1.00 79.38 109 LYS A C 1
ATOM 852 O O . LYS A 1 109 ? 5.155 0.435 2.237 1.00 79.38 109 LYS A O 1
ATOM 857 N N . GLU A 1 110 ? 6.325 2.273 2.753 1.00 80.19 110 GLU A N 1
ATOM 858 C CA . GLU A 1 110 ? 6.015 2.299 4.194 1.00 80.19 110 GLU A CA 1
ATOM 859 C C . GLU A 1 110 ? 4.525 2.598 4.467 1.00 80.19 110 GLU A C 1
ATOM 861 O O . GLU A 1 110 ? 3.941 2.148 5.451 1.00 80.19 110 GLU A O 1
ATOM 866 N N . VAL A 1 111 ? 3.846 3.295 3.545 1.00 82.25 111 VAL A N 1
ATOM 867 C CA . VAL A 1 111 ? 2.425 3.658 3.692 1.00 82.25 111 VAL A CA 1
ATOM 868 C C . VAL A 1 111 ? 1.506 2.440 3.544 1.00 82.25 111 VAL A C 1
ATOM 870 O O . VAL A 1 111 ? 0.366 2.479 4.012 1.00 82.25 111 VAL A O 1
ATOM 873 N N . VAL A 1 112 ? 1.991 1.331 2.971 1.00 85.50 112 VAL A N 1
ATOM 874 C CA . VAL A 1 112 ? 1.238 0.068 2.867 1.00 85.50 112 VAL A CA 1
ATOM 875 C C . VAL A 1 112 ? 0.812 -0.412 4.255 1.00 85.50 112 VAL A C 1
ATOM 877 O O . VAL A 1 112 ? -0.359 -0.728 4.466 1.00 85.50 112 VAL A O 1
ATOM 880 N N . VAL A 1 113 ? 1.742 -0.422 5.216 1.00 83.50 113 VAL A N 1
ATOM 881 C CA . VAL A 1 113 ? 1.502 -0.936 6.574 1.00 83.50 113 VAL A CA 1
ATOM 882 C C . VAL A 1 113 ? 0.512 -0.047 7.322 1.00 83.50 113 VAL A C 1
ATOM 884 O O . VAL A 1 113 ? -0.461 -0.548 7.885 1.00 83.50 113 VAL A O 1
ATOM 887 N N . SER A 1 114 ? 0.689 1.273 7.230 1.00 82.75 114 SER A N 1
ATOM 888 C CA . SER A 1 114 ? -0.245 2.249 7.801 1.00 82.75 114 SER A CA 1
ATOM 889 C C . SER A 1 114 ? -1.654 2.106 7.205 1.00 82.75 114 SER A C 1
ATOM 891 O O . SER A 1 114 ? -2.641 2.060 7.937 1.00 82.75 114 SER A O 1
ATOM 893 N N . THR A 1 115 ? -1.762 1.930 5.882 1.00 85.50 115 THR A N 1
ATOM 894 C CA . THR A 1 115 ? -3.055 1.751 5.197 1.00 85.50 115 THR A CA 1
ATOM 895 C C . THR A 1 115 ? -3.758 0.467 5.645 1.00 85.50 115 THR A C 1
ATOM 897 O O . THR A 1 115 ? -4.966 0.479 5.888 1.00 85.50 115 THR A O 1
ATOM 900 N N . LEU A 1 116 ? -3.017 -0.637 5.802 1.00 85.62 116 LEU A N 1
ATOM 901 C CA . LEU A 1 116 ? -3.564 -1.887 6.338 1.00 85.62 116 LEU A CA 1
ATOM 902 C C . LEU A 1 116 ? -4.031 -1.719 7.788 1.00 85.62 116 LEU A C 1
ATOM 904 O O . LEU A 1 116 ? -5.112 -2.198 8.126 1.00 85.62 116 LEU A O 1
ATOM 908 N N . GLY A 1 117 ? -3.281 -0.988 8.613 1.00 82.19 117 GLY A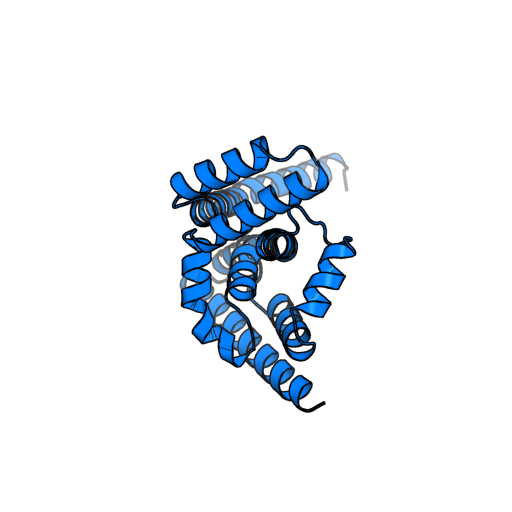 N 1
ATOM 909 C CA . GLY A 1 117 ? -3.677 -0.643 9.978 1.00 82.19 117 GLY A CA 1
ATOM 910 C C . GLY A 1 117 ? -5.048 0.037 10.048 1.00 82.19 117 GLY A C 1
ATOM 911 O O . GLY A 1 117 ? -5.926 -0.402 10.796 1.00 82.19 117 GLY A O 1
ATOM 912 N N . VAL A 1 118 ? -5.288 1.036 9.196 1.00 83.44 118 VAL A N 1
ATOM 913 C CA . VAL A 1 118 ? -6.588 1.723 9.153 1.00 83.44 118 VAL A CA 1
ATOM 914 C C . VAL A 1 118 ? -7.692 0.811 8.601 1.00 83.44 118 VAL A C 1
ATOM 916 O O . VAL A 1 118 ? -8.781 0.742 9.174 1.00 83.44 118 VAL A O 1
ATOM 919 N N . LEU A 1 119 ? -7.431 0.059 7.525 1.00 84.25 119 LEU A N 1
ATOM 920 C CA . LEU A 1 119 ? -8.432 -0.812 6.890 1.00 84.25 119 LEU A CA 1
ATOM 921 C C . LEU A 1 119 ? -8.876 -1.984 7.777 1.00 84.25 119 LEU A C 1
ATOM 923 O O . LEU A 1 119 ? -10.044 -2.378 7.720 1.00 84.25 119 LEU A O 1
ATOM 927 N N . TYR A 1 120 ? -7.981 -2.509 8.616 1.00 82.62 120 TYR A N 1
ATOM 928 C CA . TYR A 1 120 ? -8.287 -3.537 9.616 1.00 82.62 120 TYR A CA 1
ATOM 929 C C . TYR A 1 120 ? -8.740 -2.956 10.972 1.00 82.62 120 TYR A C 1
ATOM 931 O O . TYR A 1 120 ? -8.801 -3.688 11.958 1.00 82.62 120 TYR A O 1
ATOM 939 N N . SER A 1 121 ? -9.107 -1.667 11.015 1.00 74.94 121 SER A N 1
ATOM 940 C CA . SER A 1 121 ? -9.660 -0.978 12.195 1.00 74.94 121 SER A CA 1
ATOM 941 C C . SER A 1 121 ? -8.741 -0.987 13.421 1.00 74.94 121 SER A C 1
ATOM 943 O O . SER A 1 121 ? -9.199 -0.961 14.565 1.00 74.94 121 SER A O 1
ATOM 945 N N . LEU A 1 122 ? -7.432 -0.963 13.187 1.00 66.75 122 LEU A N 1
ATOM 946 C CA . LEU A 1 122 ? -6.418 -0.842 14.232 1.00 66.75 122 LEU A CA 1
ATOM 947 C C . LEU A 1 122 ? -5.989 0.606 14.492 1.00 66.75 122 LEU A C 1
ATOM 949 O O . LEU A 1 122 ? -5.391 0.876 15.531 1.00 66.75 122 LEU A O 1
ATOM 953 N N . GLY A 1 123 ? -6.361 1.534 13.607 1.00 64.00 123 GLY A N 1
ATOM 954 C CA . GLY A 1 123 ? -6.022 2.952 13.719 1.00 64.00 123 GLY A CA 1
ATOM 955 C C . GLY A 1 123 ? -4.631 3.244 13.168 1.00 64.00 123 GLY A C 1
ATOM 956 O O . GLY A 1 123 ? -4.216 2.633 12.183 1.00 64.00 123 GLY A O 1
ATOM 957 N N . GLU A 1 124 ? -3.913 4.181 13.790 1.00 59.81 124 GLU A N 1
ATOM 958 C CA . GLU A 1 124 ? -2.502 4.408 13.476 1.00 59.81 124 GLU A CA 1
ATOM 959 C C . GLU A 1 124 ? -1.658 3.279 14.059 1.00 59.81 124 GLU A C 1
ATOM 961 O O . GLU A 1 124 ? -1.587 3.091 15.276 1.00 59.81 124 GLU A O 1
ATOM 966 N N . VAL A 1 125 ? -1.019 2.520 13.173 1.00 66.00 125 VAL A N 1
ATOM 967 C CA . VAL A 1 125 ? -0.166 1.406 13.559 1.00 66.00 125 VAL A CA 1
ATOM 968 C C . VAL A 1 125 ? 1.163 1.480 12.825 1.00 66.00 125 VAL A C 1
ATOM 970 O O . VAL A 1 125 ? 1.200 1.738 11.623 1.00 66.00 125 VAL A O 1
ATOM 973 N N . ASP A 1 126 ? 2.240 1.260 13.572 1.00 59.38 126 ASP A N 1
ATOM 974 C CA . ASP A 1 126 ? 3.610 1.206 13.066 1.00 59.38 126 ASP A CA 1
ATOM 975 C C . ASP A 1 126 ? 4.022 -0.238 12.721 1.00 59.38 126 ASP A C 1
ATOM 977 O O . ASP A 1 126 ? 3.432 -1.205 13.219 1.00 59.38 126 ASP A O 1
ATOM 981 N N . GLU A 1 127 ? 5.066 -0.394 11.902 1.00 60.50 127 GLU A N 1
ATOM 982 C CA . GLU A 1 127 ? 5.615 -1.688 11.461 1.00 60.50 127 GLU A CA 1
ATOM 983 C C . GLU A 1 127 ? 6.018 -2.604 12.632 1.00 60.50 127 GLU A C 1
ATOM 985 O O . GLU A 1 127 ? 6.017 -3.832 12.511 1.00 60.50 127 GLU A O 1
ATOM 990 N N . SER A 1 128 ? 6.324 -2.013 13.789 1.00 62.44 128 SER A N 1
ATOM 991 C CA . SER A 1 128 ? 6.729 -2.715 15.008 1.00 62.44 128 SER A CA 1
ATOM 992 C C . SER A 1 128 ? 5.568 -3.266 15.852 1.00 62.44 128 SER A C 1
ATOM 994 O O . SER A 1 128 ? 5.808 -4.034 16.784 1.00 62.44 128 SER A O 1
ATOM 996 N N . SER A 1 129 ? 4.319 -2.930 15.532 1.00 69.94 129 SER A N 1
ATOM 997 C CA . SER A 1 129 ? 3.154 -3.293 16.346 1.00 69.94 129 SER A CA 1
ATOM 998 C C . SER A 1 129 ? 2.803 -4.786 16.316 1.00 69.94 129 SER A C 1
ATOM 1000 O O . SER A 1 129 ? 2.648 -5.406 15.262 1.00 69.94 129 SER A O 1
ATOM 1002 N N . ASP A 1 130 ? 2.606 -5.376 17.494 1.00 72.44 130 ASP A N 1
ATOM 1003 C CA . ASP A 1 130 ? 2.204 -6.784 17.602 1.00 72.44 130 ASP A CA 1
ATOM 1004 C C . ASP A 1 130 ? 0.705 -6.990 17.323 1.00 72.44 130 ASP A C 1
ATOM 1006 O O . ASP A 1 130 ? 0.310 -8.020 16.777 1.00 72.44 130 ASP A O 1
ATOM 1010 N N . SER A 1 131 ? -0.124 -5.970 17.568 1.00 73.31 131 SER A N 1
ATOM 1011 C CA . SER A 1 131 ? -1.564 -5.992 17.277 1.00 73.31 131 SER A CA 1
ATOM 1012 C C . SER A 1 131 ? -1.875 -6.151 15.783 1.00 73.31 131 SER A C 1
ATOM 1014 O O . SER A 1 131 ? -2.813 -6.863 15.416 1.00 73.31 131 SER A O 1
ATOM 1016 N N . LEU A 1 132 ? -1.075 -5.534 14.905 1.00 71.38 132 LEU A N 1
ATOM 1017 C CA . LEU A 1 132 ? -1.221 -5.680 13.458 1.00 71.38 132 LEU A CA 1
ATOM 1018 C C . LEU A 1 132 ? -0.818 -7.080 12.995 1.00 71.38 132 LEU A C 1
ATOM 1020 O O . LEU A 1 132 ? -1.524 -7.678 12.183 1.00 71.38 132 LEU A O 1
ATOM 1024 N N . LYS A 1 133 ? 0.269 -7.635 13.544 1.00 76.00 133 LYS A N 1
ATOM 1025 C CA . LYS A 1 133 ? 0.725 -8.996 13.218 1.00 76.00 133 LYS A CA 1
ATOM 1026 C C . LYS A 1 133 ? -0.326 -10.039 13.583 1.00 76.00 133 LYS A C 1
ATOM 1028 O O . LYS A 1 133 ? -0.606 -10.913 12.768 1.00 76.00 133 LYS A O 1
ATOM 1033 N N . GLU A 1 134 ? -0.940 -9.931 14.761 1.00 77.50 134 GLU A N 1
ATOM 1034 C CA . GLU A 1 134 ? -1.979 -10.868 15.206 1.00 77.50 134 GLU A CA 1
ATOM 1035 C C . GLU A 1 134 ? -3.227 -10.829 14.314 1.00 77.50 134 GLU A C 1
ATOM 1037 O O . GLU A 1 134 ? -3.767 -11.871 13.935 1.00 77.50 134 GLU A O 1
ATOM 1042 N N . ILE A 1 135 ? -3.682 -9.635 13.930 1.00 76.12 135 ILE A N 1
ATOM 1043 C CA . ILE A 1 135 ? -4.878 -9.479 13.091 1.00 76.12 135 ILE A CA 1
ATOM 1044 C C . ILE A 1 135 ? -4.616 -9.888 11.645 1.00 76.12 135 ILE A C 1
ATOM 1046 O O . ILE A 1 135 ? -5.483 -10.524 11.039 1.00 76.12 135 ILE A O 1
ATOM 1050 N N . LEU A 1 136 ? -3.436 -9.582 11.102 1.00 77.75 136 LEU A N 1
ATOM 1051 C CA . LEU A 1 136 ? -3.031 -10.070 9.787 1.00 77.75 136 LEU A CA 1
ATOM 1052 C C . LEU A 1 136 ? -2.897 -11.594 9.797 1.00 77.75 136 LEU A C 1
ATOM 1054 O O . LEU A 1 136 ? -3.434 -12.233 8.903 1.00 77.75 136 LEU A O 1
ATOM 1058 N N . ALA A 1 137 ? -2.296 -12.192 10.830 1.00 78.12 137 ALA A N 1
ATOM 1059 C CA . ALA A 1 137 ? -2.209 -13.648 10.962 1.00 78.12 137 ALA A CA 1
ATOM 1060 C C . ALA A 1 137 ? -3.587 -14.326 11.070 1.00 78.12 137 ALA A C 1
ATOM 1062 O O . ALA A 1 137 ? -3.747 -15.474 10.663 1.00 78.12 137 ALA A O 1
ATOM 1063 N N . LYS A 1 138 ? -4.593 -13.622 11.606 1.00 78.88 138 LYS A N 1
ATOM 1064 C CA . LYS A 1 138 ? -5.963 -14.132 11.734 1.00 78.88 138 LYS A CA 1
ATOM 1065 C C . LYS 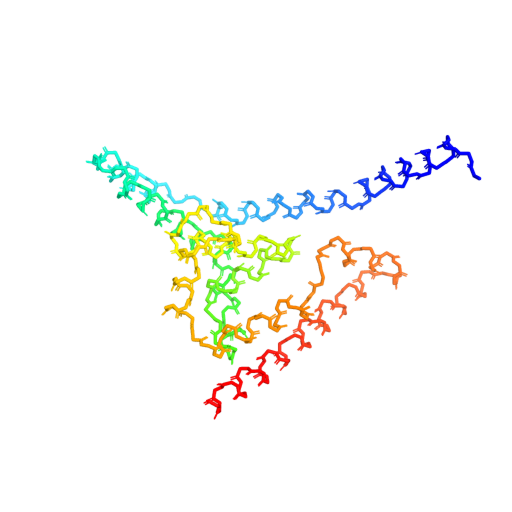A 1 138 ? -6.801 -13.976 10.461 1.00 78.88 138 LYS A C 1
ATOM 1067 O O . LYS A 1 138 ? -7.661 -14.816 10.211 1.00 78.88 138 LYS A O 1
ATOM 1072 N N . ASN A 1 139 ? -6.603 -12.900 9.696 1.00 78.12 139 ASN A N 1
ATOM 1073 C CA . ASN A 1 139 ? -7.427 -12.585 8.520 1.00 78.12 139 ASN A CA 1
ATOM 1074 C C . ASN A 1 139 ? -6.771 -12.964 7.187 1.00 78.12 139 ASN A C 1
ATOM 1076 O O . ASN A 1 139 ? -7.483 -13.176 6.210 1.00 78.12 139 ASN A O 1
ATOM 1080 N N . LEU A 1 140 ? -5.441 -13.058 7.127 1.00 82.44 140 LEU A N 1
ATOM 1081 C CA . LEU A 1 140 ? -4.709 -13.443 5.926 1.00 82.44 140 LEU A CA 1
ATOM 1082 C C . LEU A 1 140 ? -4.236 -14.884 6.041 1.00 82.44 140 LEU A C 1
ATOM 1084 O O . LEU A 1 140 ? -3.558 -15.272 6.990 1.00 82.44 140 LEU A O 1
ATOM 1088 N N . THR A 1 141 ? -4.554 -15.677 5.023 1.00 86.31 141 THR A N 1
ATOM 1089 C CA . THR A 1 141 ? -3.975 -17.013 4.898 1.00 86.31 141 THR A CA 1
ATOM 1090 C C . THR A 1 141 ? -2.490 -16.907 4.541 1.00 86.31 141 THR A C 1
ATOM 1092 O O . THR A 1 141 ? -2.065 -15.984 3.840 1.00 86.31 141 THR A O 1
ATOM 1095 N N . LEU A 1 142 ? -1.686 -17.870 5.002 1.00 86.94 142 LEU A N 1
ATOM 1096 C CA . LEU A 1 142 ? -0.244 -17.912 4.733 1.00 86.94 142 LEU A CA 1
ATOM 1097 C C . LEU A 1 142 ? 0.098 -17.807 3.227 1.00 86.94 142 LEU A C 1
ATOM 1099 O O . LEU A 1 142 ? 0.996 -17.031 2.892 1.00 86.94 142 LEU A O 1
ATOM 1103 N N . PRO A 1 143 ? -0.632 -18.466 2.299 1.00 89.38 143 PRO A N 1
ATOM 1104 C CA . PRO A 1 143 ? -0.388 -18.319 0.863 1.00 89.38 143 PRO A CA 1
ATOM 1105 C C . PRO A 1 143 ? -0.583 -16.889 0.346 1.00 89.38 143 PRO A C 1
ATOM 1107 O O . PRO A 1 143 ? 0.205 -16.431 -0.481 1.00 89.38 143 PRO A O 1
ATOM 1110 N N . VAL A 1 144 ? -1.600 -16.177 0.848 1.00 90.94 144 VAL A N 1
ATOM 1111 C CA . VAL A 1 144 ? -1.888 -14.779 0.477 1.00 90.94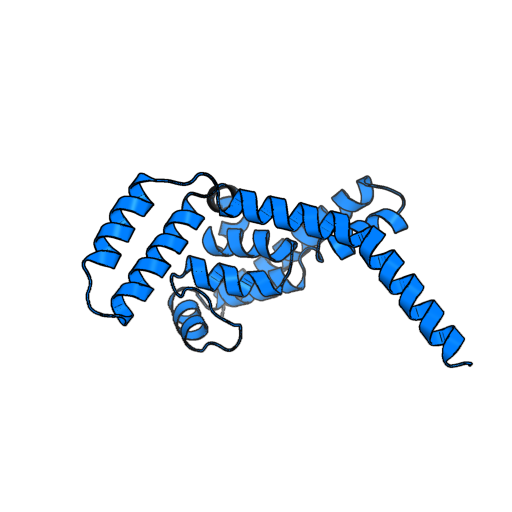 144 VAL A CA 1
ATOM 1112 C C . VAL A 1 144 ? -0.811 -13.840 1.008 1.00 90.94 144 VAL A C 1
ATOM 1114 O O . VAL A 1 144 ? -0.357 -12.948 0.296 1.00 90.94 144 VAL A O 1
ATOM 1117 N N . ALA A 1 145 ? -0.355 -14.051 2.244 1.00 89.62 145 ALA A N 1
ATOM 1118 C CA . ALA A 1 145 ? 0.716 -13.243 2.819 1.00 89.62 145 ALA A CA 1
ATOM 1119 C C . ALA A 1 145 ? 2.025 -13.384 2.018 1.00 89.62 145 ALA A C 1
ATOM 1121 O O . ALA A 1 145 ? 2.680 -12.385 1.718 1.00 89.62 145 ALA A O 1
ATOM 1122 N N . LEU A 1 146 ? 2.383 -14.609 1.615 1.00 91.38 146 LEU A N 1
ATOM 1123 C CA . LEU A 1 146 ? 3.577 -14.856 0.803 1.00 91.38 146 LEU A CA 1
ATOM 1124 C C . LEU A 1 146 ? 3.474 -14.230 -0.593 1.00 91.38 146 LEU A C 1
ATOM 1126 O O . LEU A 1 146 ? 4.423 -13.580 -1.037 1.00 91.38 146 LEU A O 1
ATOM 1130 N N . SER A 1 147 ? 2.337 -14.385 -1.280 1.00 93.12 147 SER A N 1
ATOM 1131 C CA . SER A 1 147 ? 2.140 -13.769 -2.597 1.00 93.12 147 SER A CA 1
ATOM 1132 C C . SER A 1 147 ? 2.149 -12.238 -2.514 1.00 93.12 147 SER A C 1
ATOM 1134 O O . SER A 1 147 ? 2.734 -11.587 -3.382 1.00 93.12 147 SER A O 1
ATOM 1136 N N . PHE A 1 148 ? 1.600 -11.659 -1.441 1.00 91.38 148 PHE A N 1
ATOM 1137 C CA . PHE A 1 148 ? 1.616 -10.217 -1.185 1.00 91.38 148 PHE A CA 1
ATOM 1138 C C . PHE A 1 148 ? 3.033 -9.667 -0.991 1.00 91.38 148 PHE A C 1
ATOM 1140 O O . PHE A 1 148 ? 3.398 -8.679 -1.630 1.00 91.38 148 PHE A O 1
ATOM 1147 N N . ILE A 1 149 ? 3.869 -10.329 -0.184 1.00 90.44 149 ILE A N 1
ATOM 1148 C CA . ILE A 1 149 ? 5.268 -9.917 0.031 1.00 90.44 149 ILE A CA 1
ATOM 1149 C C . ILE A 1 149 ? 6.056 -9.950 -1.285 1.00 90.44 149 ILE A C 1
ATOM 1151 O O . ILE A 1 149 ? 6.760 -8.992 -1.613 1.00 90.44 149 ILE A O 1
ATOM 1155 N N . VAL A 1 150 ? 5.907 -11.025 -2.067 1.00 92.81 150 VAL A N 1
ATOM 1156 C CA . VAL A 1 150 ? 6.568 -11.158 -3.376 1.00 92.81 150 VAL A CA 1
ATOM 1157 C C . VAL A 1 150 ? 6.122 -10.046 -4.325 1.00 92.81 150 VAL A C 1
ATOM 1159 O O . VAL A 1 150 ? 6.960 -9.429 -4.987 1.00 92.81 150 VAL A O 1
ATOM 1162 N N . PHE A 1 151 ? 4.825 -9.734 -4.348 1.00 92.75 151 PHE A N 1
ATOM 1163 C CA . PHE A 1 151 ? 4.303 -8.646 -5.164 1.00 92.75 151 PHE A CA 1
ATOM 1164 C C . PHE A 1 151 ? 4.912 -7.293 -4.760 1.00 92.75 151 PHE A C 1
ATOM 1166 O O . PHE A 1 151 ? 5.451 -6.593 -5.615 1.00 92.75 151 PHE A O 1
ATOM 1173 N N . VAL A 1 152 ? 4.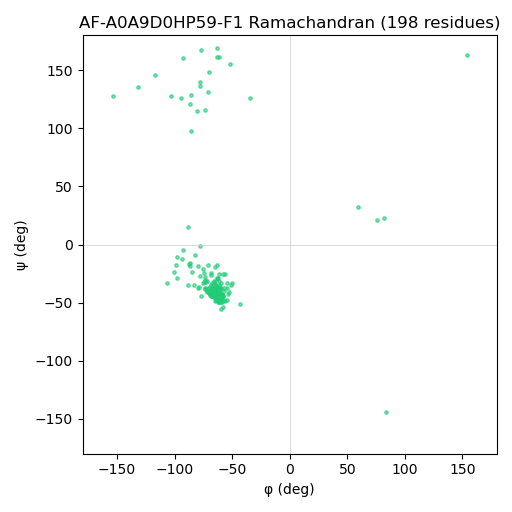916 -6.945 -3.466 1.00 89.00 152 VAL A N 1
ATOM 1174 C CA . VAL A 1 152 ? 5.457 -5.669 -2.948 1.00 89.00 152 VAL A CA 1
ATOM 1175 C C . VAL A 1 152 ? 6.971 -5.523 -3.185 1.00 89.00 152 VAL A C 1
ATOM 1177 O O . VAL A 1 152 ? 7.483 -4.406 -3.354 1.00 89.00 152 VAL A O 1
ATOM 1180 N N . MET A 1 153 ? 7.718 -6.629 -3.241 1.00 88.88 153 MET A N 1
ATOM 1181 C CA . MET A 1 153 ? 9.143 -6.588 -3.581 1.00 88.88 153 MET A CA 1
ATOM 1182 C C . MET A 1 153 ? 9.399 -6.302 -5.065 1.00 88.88 153 MET A C 1
ATOM 1184 O O . MET A 1 153 ? 10.338 -5.567 -5.370 1.00 88.88 153 MET A O 1
ATOM 1188 N N . ILE A 1 154 ? 8.582 -6.859 -5.966 1.00 89.62 154 ILE A N 1
ATOM 1189 C CA . ILE A 1 154 ? 8.848 -6.872 -7.417 1.00 89.62 154 ILE A CA 1
ATOM 1190 C C . ILE A 1 154 ? 8.110 -5.758 -8.170 1.00 89.62 154 ILE A C 1
ATOM 1192 O O . ILE A 1 154 ? 8.589 -5.314 -9.217 1.00 89.62 154 ILE A O 1
ATOM 1196 N N . TYR A 1 155 ? 6.953 -5.308 -7.677 1.00 89.56 155 TYR A N 1
ATOM 1197 C CA . TYR A 1 155 ? 6.163 -4.295 -8.375 1.00 89.56 155 TYR A CA 1
ATOM 1198 C C . TYR A 1 155 ? 6.906 -2.954 -8.499 1.00 89.56 155 TYR A C 1
ATOM 1200 O O . TYR A 1 155 ? 7.957 -2.714 -7.898 1.00 89.56 155 TYR A O 1
ATOM 1208 N N . LEU A 1 156 ? 6.318 -2.094 -9.328 1.00 84.00 156 LEU A N 1
ATOM 1209 C CA . LEU A 1 156 ? 6.778 -0.767 -9.719 1.00 84.00 156 LEU A CA 1
ATOM 1210 C C . LEU A 1 156 ? 7.516 -0.024 -8.581 1.00 84.00 156 LEU A C 1
ATOM 1212 O O . LEU A 1 156 ? 6.971 0.132 -7.483 1.00 84.00 156 LEU A O 1
ATOM 1216 N N . PRO A 1 157 ? 8.748 0.468 -8.819 1.00 75.38 157 PRO A N 1
ATOM 1217 C CA . PRO A 1 157 ? 9.425 1.318 -7.845 1.00 75.38 157 PRO A CA 1
ATOM 1218 C C . PRO A 1 157 ? 8.626 2.616 -7.641 1.00 75.38 157 PRO A C 1
ATOM 1220 O O . PRO A 1 157 ? 7.808 2.978 -8.475 1.00 75.38 157 PRO A O 1
ATOM 1223 N N . CYS A 1 158 ? 8.846 3.353 -6.552 1.00 81.94 158 CYS A N 1
ATOM 1224 C CA . CYS A 1 158 ? 8.046 4.553 -6.270 1.00 81.94 158 CYS A CA 1
ATOM 1225 C C . CYS A 1 158 ? 7.996 5.543 -7.458 1.00 81.94 158 CYS A C 1
ATOM 1227 O O . CYS A 1 158 ? 8.919 5.608 -8.280 1.00 81.94 158 CYS A O 1
ATOM 1229 N N . PHE A 1 159 ? 6.947 6.373 -7.528 1.00 78.25 159 PHE A N 1
ATOM 1230 C CA . PHE A 1 159 ? 6.773 7.366 -8.605 1.00 78.25 159 PHE A CA 1
ATOM 1231 C C . PHE A 1 159 ? 8.018 8.239 -8.848 1.00 78.25 159 PHE A C 1
ATOM 1233 O O . PHE A 1 159 ? 8.321 8.605 -9.986 1.00 78.25 159 PHE A O 1
ATOM 1240 N N . ALA A 1 160 ? 8.785 8.545 -7.800 1.00 76.56 160 ALA A N 1
ATOM 1241 C CA . ALA A 1 160 ? 10.036 9.285 -7.929 1.00 76.56 160 ALA A CA 1
ATOM 1242 C C . ALA A 1 160 ? 11.070 8.532 -8.790 1.00 76.56 160 ALA A C 1
ATOM 1244 O O . ALA A 1 160 ? 11.627 9.105 -9.725 1.00 76.56 160 ALA A O 1
ATOM 1245 N N . ALA A 1 161 ? 11.280 7.239 -8.545 1.00 81.38 161 ALA A N 1
ATOM 1246 C C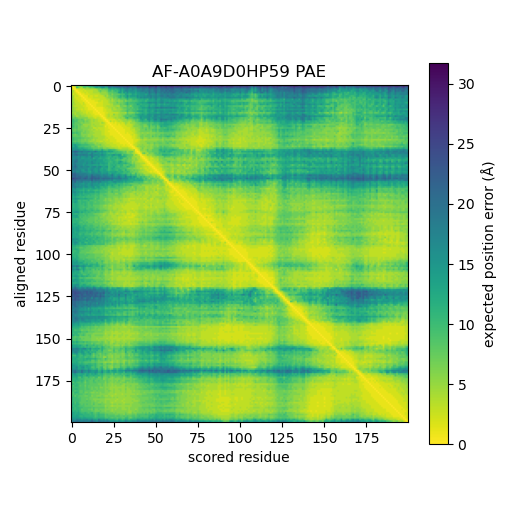A . ALA A 1 161 ? 12.209 6.427 -9.326 1.00 81.38 161 ALA A CA 1
ATOM 1247 C C . ALA A 1 161 ? 11.723 6.233 -10.773 1.00 81.38 161 ALA A C 1
ATOM 1249 O O . ALA A 1 161 ? 12.505 6.380 -11.714 1.00 81.38 161 ALA A O 1
ATOM 1250 N N . ALA A 1 162 ? 10.422 5.991 -10.966 1.00 82.69 162 ALA A N 1
ATOM 1251 C CA . ALA A 1 162 ? 9.835 5.828 -12.296 1.00 82.69 162 ALA A CA 1
ATOM 1252 C C . ALA A 1 162 ? 9.956 7.107 -13.154 1.00 82.69 162 ALA A C 1
ATOM 1254 O O . ALA A 1 162 ? 10.255 7.043 -14.350 1.00 82.69 162 ALA A O 1
ATOM 1255 N N . THR A 1 163 ? 9.781 8.290 -12.552 1.00 76.81 163 THR A N 1
ATOM 1256 C CA . THR A 1 163 ? 9.918 9.571 -13.270 1.00 76.81 163 THR A CA 1
ATOM 1257 C C . THR A 1 163 ? 11.364 9.888 -13.644 1.00 76.81 163 THR A C 1
ATOM 1259 O O . THR A 1 163 ? 11.600 10.400 -14.739 1.00 76.81 163 THR A O 1
ATOM 1262 N N . VAL A 1 164 ? 12.338 9.562 -12.788 1.00 81.62 164 VAL A N 1
ATOM 1263 C CA . VAL A 1 164 ? 13.765 9.690 -13.127 1.00 81.62 164 VAL A CA 1
ATOM 1264 C C . VAL A 1 164 ? 14.118 8.742 -14.270 1.00 81.62 164 VAL A C 1
ATOM 1266 O O . VAL A 1 164 ? 14.661 9.197 -15.272 1.00 81.62 164 VAL A O 1
ATOM 1269 N N . PHE A 1 165 ? 13.708 7.472 -14.190 1.00 84.44 165 PHE A N 1
ATOM 1270 C CA . PHE A 1 165 ? 13.907 6.508 -15.275 1.00 84.44 165 PHE A CA 1
ATOM 1271 C C . PHE A 1 165 ? 13.347 7.019 -16.605 1.00 84.44 165 PHE A C 1
ATOM 1273 O O . PHE A 1 165 ? 14.003 6.931 -17.632 1.00 84.44 165 PHE A O 1
ATOM 1280 N N . THR A 1 166 ? 12.163 7.627 -16.587 1.00 82.81 166 THR A N 1
ATOM 1281 C CA . THR A 1 166 ? 11.526 8.175 -17.795 1.00 82.81 166 THR A CA 1
ATOM 1282 C C . THR A 1 166 ? 12.318 9.323 -18.418 1.00 82.81 166 THR A C 1
ATOM 1284 O O . THR A 1 166 ? 12.351 9.459 -19.643 1.00 82.81 166 THR A O 1
ATOM 1287 N N . LYS A 1 167 ? 12.947 10.159 -17.582 1.00 80.12 167 LYS A N 1
ATOM 1288 C CA . LYS A 1 167 ? 13.797 11.265 -18.040 1.00 80.12 167 LYS A CA 1
ATOM 1289 C C . LYS A 1 167 ? 15.092 10.754 -18.672 1.00 80.12 167 LYS A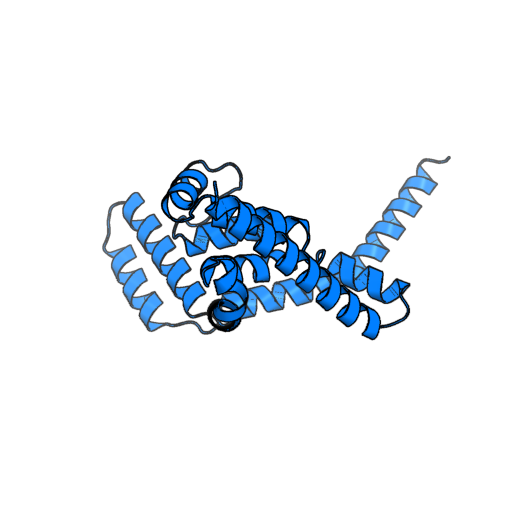 C 1
ATOM 1291 O O . LYS A 1 167 ? 15.520 11.327 -19.666 1.00 80.12 167 LYS A O 1
ATOM 1296 N N . GLU A 1 168 ? 15.657 9.672 -18.142 1.00 84.75 168 GLU A N 1
ATOM 1297 C CA . GLU A 1 168 ? 16.877 9.041 -18.668 1.00 84.75 168 GLU A CA 1
ATOM 1298 C C . GLU A 1 168 ? 16.605 8.162 -19.904 1.00 84.75 168 GLU A C 1
ATOM 1300 O O . GLU A 1 168 ? 17.385 8.152 -20.851 1.00 84.75 168 GLU A O 1
ATOM 1305 N N . ALA A 1 169 ? 15.468 7.460 -19.944 1.00 83.06 169 ALA A N 1
ATOM 1306 C CA . ALA A 1 169 ? 15.096 6.537 -21.019 1.00 83.06 169 ALA A CA 1
ATOM 1307 C C . ALA A 1 169 ? 14.565 7.231 -22.290 1.00 83.06 169 ALA A C 1
ATOM 1309 O O . ALA A 1 169 ? 14.247 6.564 -23.271 1.00 83.06 169 ALA A O 1
ATOM 1310 N N . GLY A 1 170 ? 14.460 8.564 -22.300 1.00 76.25 170 GLY A N 1
ATOM 1311 C CA . GLY A 1 170 ? 14.139 9.325 -23.510 1.00 76.25 170 GLY A CA 1
ATOM 1312 C C . GLY A 1 170 ? 12.650 9.407 -23.869 1.00 76.25 170 GLY A C 1
ATOM 1313 O O . GLY A 1 170 ? 12.323 9.668 -25.026 1.00 76.25 170 GLY A O 1
ATOM 1314 N N . GLY A 1 171 ? 11.726 9.226 -22.913 1.00 81.12 171 GLY A N 1
ATOM 1315 C CA . GLY A 1 171 ? 10.317 9.590 -23.128 1.00 81.12 171 GLY A CA 1
ATOM 1316 C C . GLY A 1 171 ? 9.273 8.836 -22.301 1.00 81.12 171 GLY A C 1
ATOM 1317 O O . GLY A 1 171 ? 9.503 7.741 -21.799 1.00 81.12 171 GLY A O 1
ATOM 1318 N N . ILE A 1 172 ? 8.060 9.403 -22.231 1.00 82.56 172 ILE A N 1
ATOM 1319 C CA . ILE A 1 172 ? 6.930 8.886 -21.428 1.00 82.56 172 ILE A CA 1
ATOM 1320 C C . ILE A 1 172 ? 6.408 7.513 -21.884 1.00 82.56 172 ILE A C 1
ATOM 1322 O O . ILE A 1 172 ? 5.782 6.796 -21.110 1.00 82.56 172 ILE A O 1
ATOM 1326 N N . LYS A 1 173 ? 6.707 7.106 -23.123 1.00 85.56 173 LYS A N 1
ATOM 1327 C CA . LYS A 1 173 ? 6.380 5.764 -23.632 1.00 85.56 173 LYS A CA 1
ATOM 1328 C C . LYS A 1 173 ? 7.090 4.671 -22.822 1.00 85.56 173 LYS A C 1
ATOM 1330 O O . LYS A 1 173 ? 6.500 3.630 -22.548 1.00 85.56 173 LYS A O 1
ATOM 1335 N N . TYR A 1 174 ? 8.322 4.939 -22.386 1.00 87.06 174 TYR A N 1
ATOM 1336 C CA . TYR A 1 174 ? 9.108 4.013 -21.574 1.00 87.06 174 TYR A CA 1
ATOM 1337 C C . TYR A 1 174 ? 8.618 3.932 -20.126 1.00 87.06 174 TYR A C 1
ATOM 1339 O O . TYR A 1 174 ? 8.785 2.887 -19.506 1.00 87.06 174 TYR A O 1
ATOM 1347 N N . LEU A 1 175 ? 7.945 4.976 -19.613 1.00 85.75 175 LEU A N 1
ATOM 1348 C CA . LEU A 1 175 ? 7.223 4.897 -18.340 1.00 85.75 175 LEU A CA 1
ATOM 1349 C C . LEU A 1 175 ? 6.155 3.803 -18.430 1.00 85.75 175 LEU A C 1
ATOM 1351 O O . LEU A 1 175 ? 6.182 2.865 -17.647 1.00 85.75 175 LEU A O 1
ATOM 1355 N N . GLY A 1 176 ? 5.258 3.882 -19.420 1.00 86.88 176 GLY A N 1
ATOM 1356 C CA . GLY A 1 176 ? 4.193 2.889 -19.601 1.00 86.88 176 GLY A CA 1
ATOM 1357 C C . GLY A 1 176 ? 4.736 1.467 -19.765 1.00 86.88 176 GLY A C 1
ATOM 1358 O O . GLY A 1 176 ? 4.209 0.538 -19.158 1.00 86.88 176 GLY A O 1
ATOM 1359 N N . TYR A 1 177 ? 5.838 1.311 -20.508 1.00 89.00 177 TYR A N 1
ATOM 1360 C CA . TYR A 1 177 ? 6.535 0.030 -20.633 1.00 89.00 177 TYR A CA 1
ATOM 1361 C C . TYR A 1 177 ? 7.070 -0.481 -19.287 1.00 89.00 177 TYR A C 1
ATOM 1363 O O . TYR A 1 177 ? 6.846 -1.640 -18.957 1.00 89.00 177 TYR A O 1
ATOM 1371 N N . LEU A 1 178 ? 7.725 0.369 -18.487 1.00 88.75 178 LEU A N 1
ATOM 1372 C CA . LEU A 1 178 ? 8.230 0.007 -17.159 1.00 88.75 178 LEU A CA 1
ATOM 1373 C C . LEU A 1 178 ? 7.093 -0.428 -16.223 1.00 88.75 178 LEU A C 1
ATOM 1375 O O . LEU A 1 178 ? 7.203 -1.464 -15.568 1.00 88.75 178 LEU A O 1
ATOM 1379 N N . ILE A 1 179 ? 6.006 0.346 -16.175 1.00 88.56 179 ILE A N 1
ATOM 1380 C CA . ILE A 1 179 ? 4.824 0.053 -15.352 1.00 88.56 179 ILE A CA 1
ATOM 1381 C C . ILE A 1 179 ? 4.251 -1.308 -15.738 1.00 88.56 179 ILE A C 1
ATOM 1383 O O . ILE A 1 179 ? 4.125 -2.191 -14.897 1.00 88.56 179 ILE A O 1
ATOM 1387 N N . LEU A 1 180 ? 3.971 -1.507 -17.025 1.00 90.38 180 LEU A N 1
ATOM 1388 C CA . LEU A 1 180 ? 3.362 -2.740 -17.508 1.00 90.38 180 LEU A CA 1
ATOM 1389 C C . LEU A 1 180 ? 4.287 -3.945 -17.301 1.00 90.38 180 LEU A C 1
ATOM 1391 O O . LEU A 1 180 ? 3.844 -4.979 -16.810 1.00 90.38 180 LEU A O 1
ATOM 1395 N N . PHE A 1 181 ? 5.577 -3.806 -17.606 1.00 91.44 181 PHE A N 1
ATOM 1396 C CA . PHE A 1 181 ? 6.559 -4.872 -17.430 1.00 91.44 181 PHE A CA 1
ATOM 1397 C C . PHE A 1 181 ? 6.710 -5.285 -15.959 1.00 91.44 181 PHE A C 1
ATOM 1399 O O . PHE A 1 181 ? 6.672 -6.477 -15.649 1.00 91.44 181 PHE A O 1
ATOM 1406 N N . THR A 1 182 ? 6.845 -4.320 -15.044 1.00 91.31 182 THR A N 1
ATOM 1407 C CA . THR A 1 182 ? 7.017 -4.605 -13.609 1.00 91.31 182 THR A CA 1
ATOM 1408 C C . THR A 1 182 ? 5.747 -5.168 -12.981 1.00 91.31 182 THR A C 1
ATOM 1410 O O . THR A 1 182 ? 5.831 -6.156 -12.257 1.00 91.31 182 THR A O 1
ATOM 1413 N N . THR A 1 183 ? 4.567 -4.629 -13.306 1.00 90.88 183 THR A N 1
ATOM 1414 C CA . THR A 1 183 ? 3.288 -5.148 -12.800 1.00 90.88 183 THR A CA 1
ATOM 1415 C C . THR A 1 183 ? 3.002 -6.558 -13.309 1.00 90.88 183 THR A C 1
ATOM 1417 O O . THR A 1 183 ? 2.624 -7.413 -12.513 1.00 90.88 183 THR A O 1
ATOM 1420 N N . VAL A 1 184 ? 3.220 -6.844 -14.600 1.00 93.19 184 VAL A N 1
ATOM 1421 C CA . VAL A 1 184 ? 3.020 -8.197 -15.153 1.00 93.19 184 VAL A CA 1
ATOM 1422 C C . VAL A 1 184 ? 3.996 -9.187 -14.527 1.00 93.19 184 VAL A C 1
ATOM 1424 O O . VAL A 1 184 ? 3.591 -10.275 -14.122 1.00 93.19 184 VAL A O 1
ATOM 1427 N N . THR A 1 185 ? 5.267 -8.805 -14.394 1.00 93.94 185 THR A N 1
ATOM 1428 C CA . THR A 1 185 ? 6.276 -9.657 -13.755 1.00 93.94 185 THR A CA 1
ATOM 1429 C C . THR A 1 185 ? 5.901 -9.934 -12.298 1.00 93.94 185 THR A C 1
ATOM 1431 O O . THR A 1 185 ? 5.839 -11.093 -11.897 1.00 93.94 185 THR A O 1
ATOM 1434 N N . ALA A 1 186 ? 5.565 -8.901 -11.521 1.00 93.94 186 ALA A N 1
ATOM 1435 C CA . ALA A 1 186 ? 5.138 -9.053 -10.132 1.00 93.94 186 ALA A CA 1
ATOM 1436 C C . ALA A 1 186 ? 3.896 -9.946 -10.002 1.00 93.94 186 ALA A C 1
ATOM 1438 O O . ALA A 1 186 ? 3.860 -10.819 -9.139 1.00 93.94 186 ALA A O 1
ATOM 1439 N N . TRP A 1 187 ? 2.911 -9.776 -10.887 1.00 94.38 187 TRP A N 1
ATOM 1440 C CA . TRP A 1 187 ? 1.693 -10.585 -10.905 1.00 94.38 187 TRP A CA 1
ATOM 1441 C C . TRP A 1 187 ? 1.993 -12.063 -11.186 1.00 94.38 187 TRP A C 1
ATOM 1443 O O . TRP A 1 187 ? 1.493 -12.932 -10.476 1.00 94.38 187 TRP A O 1
ATOM 1453 N N . LEU A 1 188 ? 2.862 -12.364 -12.159 1.00 95.12 188 LEU A N 1
ATOM 1454 C CA . LEU A 1 188 ? 3.261 -13.740 -12.475 1.00 95.12 188 LEU A CA 1
ATOM 1455 C C . LEU A 1 188 ? 3.985 -14.413 -11.306 1.00 95.12 188 LEU A C 1
ATOM 1457 O O . LEU A 1 188 ? 3.634 -15.531 -10.932 1.00 95.12 188 LEU A O 1
ATOM 1461 N N . PHE A 1 189 ? 4.969 -13.737 -10.707 1.00 94.94 189 PHE A N 1
ATOM 1462 C CA . PHE A 1 189 ? 5.699 -14.282 -9.560 1.00 94.94 189 PHE A CA 1
ATOM 1463 C C . PHE A 1 189 ? 4.780 -14.482 -8.354 1.00 94.94 189 PHE A C 1
ATOM 1465 O O . PHE A 1 189 ? 4.792 -15.558 -7.761 1.00 94.94 189 PHE A O 1
ATOM 1472 N N . ALA A 1 190 ? 3.929 -13.504 -8.037 1.00 94.00 190 ALA A N 1
ATOM 1473 C CA . ALA A 1 190 ? 2.964 -13.626 -6.950 1.00 94.00 190 ALA A CA 1
ATOM 1474 C C . ALA A 1 190 ? 1.959 -14.766 -7.199 1.00 94.00 190 ALA A C 1
ATOM 1476 O O . ALA A 1 190 ? 1.613 -15.487 -6.264 1.00 94.00 190 ALA A O 1
ATOM 1477 N N . PHE A 1 191 ? 1.541 -14.990 -8.450 1.00 94.19 191 PHE A N 1
ATOM 1478 C CA . PHE A 1 191 ? 0.642 -16.088 -8.815 1.00 94.19 191 PHE A CA 1
ATOM 1479 C C . PHE A 1 191 ? 1.304 -17.451 -8.640 1.00 94.19 191 PHE A C 1
ATOM 1481 O O . PHE A 1 191 ? 0.704 -18.358 -8.060 1.00 94.19 191 PHE A O 1
ATOM 1488 N N . ILE A 1 192 ? 2.554 -17.589 -9.088 1.00 94.38 192 ILE A N 1
ATOM 1489 C CA . ILE A 1 192 ? 3.343 -18.804 -8.874 1.00 94.38 192 ILE A CA 1
ATOM 1490 C C . ILE A 1 192 ? 3.494 -19.059 -7.373 1.00 94.38 192 ILE A C 1
ATOM 1492 O O . ILE A 1 192 ? 3.188 -20.157 -6.914 1.00 94.38 192 ILE A O 1
ATOM 1496 N N . THR A 1 193 ? 3.888 -18.047 -6.596 1.00 93.75 193 THR A N 1
ATOM 1497 C CA . THR A 1 193 ? 4.028 -18.162 -5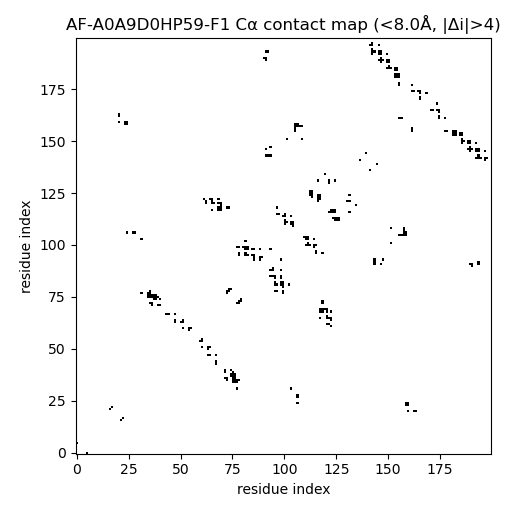.139 1.00 93.75 193 THR A CA 1
ATOM 1498 C C . THR A 1 193 ? 2.718 -18.571 -4.474 1.00 93.75 193 THR A C 1
ATOM 1500 O O . THR A 1 193 ? 2.730 -19.490 -3.663 1.00 93.75 193 THR A O 1
ATOM 1503 N N . TYR A 1 194 ? 1.590 -17.959 -4.842 1.00 93.69 194 TYR A N 1
ATOM 1504 C CA . TYR A 1 194 ? 0.279 -18.299 -4.288 1.00 93.69 194 TYR A CA 1
ATOM 1505 C C . TYR A 1 194 ? -0.095 -19.762 -4.556 1.00 93.69 194 TYR A C 1
ATOM 1507 O O . TYR A 1 194 ? -0.512 -20.482 -3.651 1.00 93.69 194 TYR A O 1
ATOM 1515 N N . ARG A 1 195 ? 0.097 -20.235 -5.794 1.00 92.50 195 ARG A N 1
ATOM 1516 C CA . ARG A 1 195 ? -0.219 -21.619 -6.180 1.00 92.50 195 ARG A CA 1
ATOM 1517 C C . ARG A 1 195 ? 0.710 -22.640 -5.538 1.00 92.50 195 ARG A C 1
ATOM 1519 O O . ARG A 1 195 ? 0.234 -23.689 -5.121 1.00 92.50 195 ARG A O 1
ATOM 1526 N N . VAL A 1 196 ? 2.002 -22.334 -5.440 1.00 92.62 196 VAL A N 1
ATOM 1527 C CA . VAL A 1 196 ? 2.973 -23.190 -4.748 1.00 92.62 196 VAL A CA 1
ATOM 1528 C C . VAL A 1 196 ? 2.648 -23.253 -3.258 1.00 92.62 196 VAL A C 1
ATOM 1530 O O . VAL A 1 196 ? 2.594 -24.341 -2.703 1.00 92.62 196 VAL A O 1
ATOM 1533 N N . ALA A 1 197 ? 2.362 -22.117 -2.622 1.00 90.25 197 ALA A N 1
ATOM 1534 C CA . ALA A 1 197 ? 2.040 -22.062 -1.199 1.00 90.25 197 ALA A CA 1
ATOM 1535 C C . ALA A 1 197 ? 0.695 -22.715 -0.845 1.00 90.25 197 ALA A C 1
ATOM 1537 O O . ALA A 1 197 ? 0.522 -23.123 0.289 1.00 90.25 197 ALA A O 1
ATOM 1538 N N . LEU A 1 198 ? -0.250 -22.818 -1.786 1.00 88.94 198 LEU A N 1
ATOM 1539 C CA . LEU A 1 198 ? -1.482 -23.597 -1.604 1.00 88.94 198 LEU A CA 1
ATOM 1540 C C . LEU A 1 198 ? -1.270 -25.113 -1.709 1.00 88.94 198 LEU A C 1
ATOM 1542 O O . LEU A 1 198 ? -2.140 -25.876 -1.296 1.00 88.94 198 LEU A O 1
ATOM 1546 N N . LEU A 1 199 ? -0.183 -25.544 -2.353 1.00 87.88 199 LEU A N 1
ATOM 1547 C CA . LEU A 1 199 ? 0.121 -26.957 -2.575 1.00 87.88 199 LEU A CA 1
ATOM 1548 C C . LEU A 1 199 ? 0.849 -27.586 -1.376 1.00 87.88 199 LEU A C 1
ATOM 1550 O O . LEU A 1 199 ? 0.785 -28.803 -1.206 1.00 87.88 199 LEU A O 1
ATOM 1554 N N . PHE A 1 200 ? 1.522 -26.759 -0.575 1.00 82.06 200 PHE A N 1
ATOM 1555 C CA . PHE A 1 200 ? 2.150 -27.120 0.697 1.00 82.06 200 PHE A CA 1
ATOM 1556 C C . PHE A 1 200 ? 1.205 -26.867 1.874 1.00 82.06 200 PHE A C 1
ATOM 1558 O O . PHE A 1 200 ? 1.280 -27.658 2.840 1.00 82.06 200 PHE A O 1
#

Radius of gyration: 20.3 Å; Cα contacts (8 Å, |Δi|>4): 203; chains: 1; bounding box: 64×51×52 Å

pLDDT: mean 83.89, std 7.01, range [59.38, 95.12]

Secondary structure (D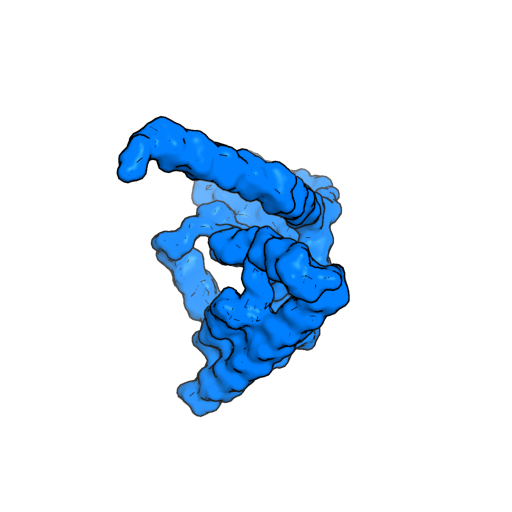SSP, 8-state):
--HHHHHHHHHHHHHHHHHHHHHHHHHHHHHHHHHHH-S--HHHHHHHHHHHHH---HHHHHHHHHHHHHHHHHHSHHHHHHHHHHHHHGGGT--HHHHHHHHHHTT-TTHHHHHHHHHTT--S--TT-HHHHHHHHHHS-HHHHHHHHHHHHHS---HHHHHHHHHHTTSHHHHHHHHHHHHHHHHHHHHHHHHHHHH-

Foldseek 3Di:
DDPVVVVVVVVVVVVVLCVQQVVVLVVVVVVLVQQQQPDDDVVLVVVLVVVLVPDPDPVVNLLSVLVSSLVSSCPGNLVVVLCVCCVVCVLLVDDSQLSSLVVLCLSPVQVSLQSNCSNLSVHGDHPPDPVSVVSCPVPPDPLSVQLSVLLSVQADHHPSVLSVCQVVVPHPVVSVVSRVVSNVVSSVVSSVSSVVVVVD

Sequence (200 aa):
PSLKLIWHTVYSNAVSYVKKAGTFILLAAVLIWFASNYPKNQELQMSYSAKVASETNSTKKSLLENELQSKLLEQSYLGQIGKATEPFFAPLGFDWRLSVALETGLAAKEVVVSTLGVLYSLGEVDESSDSLKEILAKNLTLPVALSFIVFVMIYLPCFAAATVFTKEAGGIKYLGYLILFTTVTAWLFAFITYRVALLF

Solvent-accessible surface area (backbone atoms only — not comparable to full-atom values): 10352 Å² total; per-residue (Å²): 135,61,70,68,57,52,52,52,52,52,50,51,50,51,53,49,45,47,69,70,40,41,59,57,53,51,50,51,50,53,50,49,51,48,30,44,59,29,66,75,61,64,67,61,53,53,58,48,50,53,52,44,70,71,47,88,49,71,72,58,32,52,45,53,52,12,44,49,50,22,55,44,35,54,61,2,49,40,30,49,48,11,52,70,47,18,76,77,37,43,86,40,63,38,50,37,67,54,41,32,19,53,61,52,19,38,72,38,68,73,46,23,55,38,45,44,21,28,62,72,37,65,29,90,44,62,94,84,43,64,71,58,52,54,51,46,63,71,74,44,54,70,30,34,52,54,13,48,54,48,24,72,70,49,30,58,67,37,58,63,58,46,52,52,50,20,67,73,71,75,35,70,69,54,36,56,49,50,47,52,54,26,43,52,50,15,51,52,54,14,37,51,43,20,56,53,47,69,74,106